Protein AF-A0A956CIM4-F1 (afdb_monomer)

Foldseek 3Di:
DDDPADFQAWKAFPLQAIWTWHDWDDDPNFIWIWTQAPVRDIDTHGRVCPNVRIDHFDALVVLVVLLVLLLDQADDQDPDDPVVLLLLQVLCSHPNDLNSLSNSLSNLLQDLAADDPSSVVSNVSSLRRHLCSSCVNNVHHSVVSVVVSNVSGNNNDPPRHHDPDDDPDDDADPFLDDPQKDWQFKFFAPDQKKKKFQALLDPPVPPDPQDDPPFAGRIDIAGADGGMKTWIFRQDPPRATFKIKIAAPVCSVVVVVCVVVWDFDGKHWYQFQKMKIFHPVSSPVPVQSSSVVRDDDDWHDRVRGITMHRLRVHTDIWTWTFDDDPRHGRMIMIGSNPPDDDPPPPDDDPDDDDDDD

Solvent-accessible surface area (backbone atoms only — not comparable to full-atom values): 19868 Å² total; per-residue (Å²): 135,84,67,95,71,53,73,68,39,66,31,32,33,78,58,74,9,48,28,28,34,40,66,74,49,75,57,98,90,42,52,28,31,33,33,44,30,78,88,80,45,72,46,77,38,49,53,94,45,40,78,80,53,38,41,71,69,71,53,54,72,55,32,52,51,49,49,53,55,56,69,45,79,61,68,82,73,78,83,66,57,68,70,61,52,51,53,53,38,53,46,22,56,69,71,39,52,74,68,48,33,40,52,42,46,35,58,60,43,38,28,77,28,37,64,50,79,66,54,50,51,51,49,52,46,43,38,44,41,46,43,39,51,35,18,60,56,73,70,46,58,40,72,57,52,50,52,55,53,45,73,76,26,55,21,66,40,89,84,27,45,76,64,73,83,72,77,73,75,76,78,70,75,79,68,72,85,47,95,78,44,49,61,42,48,67,19,48,32,84,45,58,32,34,26,37,18,38,55,52,39,61,78,59,91,78,67,81,71,75,54,64,74,97,71,23,16,46,55,49,77,42,48,27,63,62,42,52,29,34,25,32,32,32,70,35,74,95,81,27,41,21,27,45,36,42,34,27,62,91,39,58,94,48,37,80,73,50,59,79,62,44,39,83,75,46,44,30,39,23,86,77,23,34,38,27,46,28,29,41,65,46,42,76,31,64,73,51,36,57,55,58,77,68,63,76,88,72,63,26,57,46,88,46,33,23,28,35,34,53,30,64,72,42,59,47,65,31,47,31,23,35,34,62,60,97,76,28,28,45,33,40,38,36,42,42,73,55,84,81,77,80,82,60,72,82,82,65,78,93,78,86,79,83,83,84,132

Secondary structure (DSSP, 8-state):
---S--TT-EEEETTTEEEEEEEEEEETTEEEEEEEETTS-EEEEEGGGHHHH-BPPPPHHHHHHHHHHHHSPPPSP--S-HHHHHHHHHHHHHH--HHHHHHHHHHHHT-SSPPPHHHHHHHHHHIIIIIHHHHHHHTS-HHHHHHHHHHHSGGGSTTPPPPPPPPPP---S----BTTBEEEEEEEE-SSEEEEESSTT---TT--SS--STT-BSEEEEEB-SEEEEEEEEE-GGG-EEEEEEEEGGGGGGHHHHHTT-EEEEEEEESSSEEEEEEGGGGS-HHHHHHHTT--S--EESTTSEEEEE-SS-SEEEEEEEEEETTEEEEEEEES-------S-SSPPS-------

Radius of gyration: 25.17 Å; Cα contacts (8 Å, |Δi|>4): 673; chains: 1; bounding box: 52×56×66 Å

Mean predicted aligned error: 11.48 Å

Sequence (357 aa):
MKSKFAEGDRVVADPHGLGRIGPTGVDKGETYVAVKLDVGKTLFLPAAKLDESVRALMSKAEAERLLSELRAPPEPLDARRLDERVVDAKRALVKGSAPERARALRALYGSKYRLSRAEQRLVAMFEMALLAEIAEVVGVRAERLGRELHAAYPAFAEAAPSRPEEPPPAAPKPPIVVPGYEYLGAFQLEGERLAIGDPPYTRSRNDPANTTVAGARRNTLVSAKKGRWHGFIHPGAEGRPGALFAVHEERLKTFVRDAAKLRPIAQLRVDGGQMAVVDAAVRDDESYQDAMSFRMSSNGLVRDRGCMSESGFGDGVYVASALTEGGVALIVGVDFAAEGVPPGLKNAPPGTQLGRH

Nearest PDB structures (foldseek):
  2lwj-assembly1_A  TM=6.017E-01  e=2.129E-06  Myxococcus xanthus DK 1622
  9dqs-assembly5_E  TM=6.944E-01  e=1.715E-01  Mycolicibacterium smegmatis MC2 155
  6yi2-assembly1_A  TM=7.066E-01  e=1.812E-01  Escherichia coli
  7egs-assembly1_B  TM=7.391E-01  e=3.333E-01  Escherichia coli K-12
  5dma-assembly1_A  TM=6.076E-01  e=1.715E-01  Geobacillus stearothermophilus

pLDDT: mean 84.79, std 17.1, range [28.12, 98.5]

Structure (mmCIF, N/CA/C/O backbone):
data_AF-A0A956CIM4-F1
#
_entry.id   AF-A0A956CIM4-F1
#
loop_
_atom_site.group_PDB
_atom_site.id
_atom_site.type_symbol
_atom_site.label_atom_id
_atom_site.label_alt_id
_atom_site.label_comp_id
_atom_site.label_asym_id
_atom_site.label_entity_id
_atom_site.label_seq_id
_atom_site.pdbx_PDB_ins_code
_atom_site.Cartn_x
_atom_site.Cartn_y
_atom_site.Cartn_z
_atom_site.occupancy
_atom_site.B_iso_or_equiv
_atom_site.auth_seq_id
_atom_site.auth_comp_id
_atom_site.auth_asym_id
_atom_site.auth_atom_id
_atom_site.pdbx_PDB_model_num
ATOM 1 N N . MET A 1 1 ? -16.462 25.552 7.242 1.00 58.34 1 MET A N 1
ATOM 2 C CA . MET A 1 1 ? -17.357 24.433 7.616 1.00 58.34 1 MET A CA 1
ATOM 3 C C . MET A 1 1 ? -17.114 24.098 9.077 1.00 58.34 1 MET A C 1
ATOM 5 O O . MET A 1 1 ? -15.966 24.167 9.495 1.00 58.34 1 MET A O 1
ATOM 9 N N . LYS A 1 2 ? -18.160 23.807 9.858 1.00 79.81 2 LYS A N 1
ATOM 10 C CA . LYS A 1 2 ? -17.989 23.263 11.213 1.00 79.81 2 LYS A CA 1
ATOM 11 C C . LYS A 1 2 ? -17.768 21.753 11.089 1.00 79.81 2 LYS A C 1
ATOM 13 O O . LYS A 1 2 ? -18.560 21.104 10.416 1.00 79.81 2 LYS A O 1
ATOM 18 N N . SER A 1 3 ? -16.696 21.248 11.697 1.00 87.69 3 SER A N 1
ATOM 19 C CA . SER A 1 3 ? -16.432 19.810 11.856 1.00 87.69 3 SER A CA 1
ATOM 20 C C . SER A 1 3 ? -17.580 19.141 12.618 1.00 87.69 3 SER A C 1
ATOM 22 O O . SER A 1 3 ? -18.187 19.778 13.486 1.00 87.69 3 SER A O 1
ATOM 24 N N . LYS A 1 4 ? -17.862 17.865 12.324 1.00 94.06 4 LYS A N 1
ATOM 25 C CA . LYS A 1 4 ? -18.827 17.066 13.108 1.00 94.06 4 LYS A CA 1
ATOM 26 C C . LYS A 1 4 ? -18.267 16.597 14.456 1.00 94.06 4 LYS A C 1
ATOM 28 O O . LYS A 1 4 ? -19.035 16.132 15.289 1.00 94.06 4 LYS A O 1
ATOM 33 N N . PHE A 1 5 ? -16.954 16.715 14.650 1.00 96.00 5 PHE A N 1
ATOM 34 C CA . PHE A 1 5 ? -16.259 16.397 15.893 1.00 96.00 5 PHE A CA 1
ATOM 35 C C . PHE A 1 5 ? -15.933 17.659 16.696 1.00 96.00 5 PHE A C 1
ATOM 37 O O . PHE A 1 5 ? -15.467 18.655 16.129 1.00 96.00 5 PHE A O 1
ATOM 44 N N . ALA A 1 6 ? -16.142 17.583 18.008 1.00 96.00 6 ALA A N 1
ATOM 45 C CA . ALA A 1 6 ? -15.832 18.601 19.002 1.00 96.00 6 ALA A CA 1
ATOM 46 C C . ALA A 1 6 ? -14.619 18.207 19.862 1.00 96.00 6 ALA A C 1
ATOM 48 O O . ALA A 1 6 ? -14.219 17.045 19.916 1.00 96.00 6 ALA A O 1
ATOM 49 N N . GLU A 1 7 ? -14.026 19.183 20.555 1.00 96.75 7 GLU A N 1
ATOM 50 C CA . GLU A 1 7 ? -12.958 18.918 21.523 1.00 96.75 7 GLU A CA 1
ATOM 51 C C . GLU A 1 7 ? -13.433 17.938 22.610 1.00 96.75 7 GLU A C 1
ATOM 53 O O . GLU A 1 7 ? -14.519 18.079 23.166 1.00 96.75 7 GLU A O 1
ATOM 58 N N . GLY A 1 8 ? -12.607 16.932 22.901 1.00 97.56 8 GLY A N 1
ATOM 59 C CA . GLY A 1 8 ? -12.905 15.848 23.836 1.00 97.56 8 GLY A CA 1
ATOM 60 C C . GLY A 1 8 ? -13.497 14.591 23.192 1.00 97.56 8 GLY A C 1
ATOM 61 O O . GLY A 1 8 ? -13.390 13.514 23.797 1.00 97.56 8 GLY A O 1
ATOM 62 N N . ASP A 1 9 ? -14.039 14.693 21.971 1.00 98.12 9 ASP A N 1
ATOM 63 C CA . ASP A 1 9 ? -14.634 13.558 21.265 1.00 98.12 9 ASP A CA 1
ATOM 64 C C . ASP A 1 9 ? -13.624 12.431 21.070 1.00 98.12 9 ASP A C 1
ATOM 66 O O . ASP A 1 9 ? -12.449 12.641 20.745 1.00 98.12 9 ASP A O 1
ATOM 70 N N . ARG A 1 10 ? -14.111 11.206 21.263 1.00 97.94 10 ARG A N 1
ATOM 71 C CA . ARG A 1 10 ? -13.348 9.986 21.036 1.00 97.94 10 ARG A CA 1
ATOM 72 C C . ARG A 1 10 ? -13.425 9.624 19.557 1.00 97.94 10 ARG A C 1
ATOM 74 O O . ARG A 1 10 ? -14.515 9.531 18.998 1.00 97.94 10 ARG A O 1
ATOM 81 N N . VAL A 1 11 ? -12.272 9.419 18.933 1.00 97.81 11 VAL A N 1
ATOM 82 C CA . VAL A 1 11 ? -12.172 9.190 17.487 1.00 97.81 11 VAL A CA 1
ATOM 83 C C . VAL A 1 11 ? -11.131 8.126 17.164 1.00 97.81 11 VAL A C 1
ATOM 85 O O . VAL A 1 11 ? -10.263 7.815 17.982 1.00 97.81 11 VAL A O 1
ATOM 88 N N . VAL A 1 12 ? -11.201 7.607 15.942 1.00 96.50 12 VAL A N 1
ATOM 89 C CA . VAL A 1 12 ? -10.162 6.771 15.339 1.00 96.50 12 VAL A CA 1
ATOM 90 C C . VAL A 1 12 ? -9.471 7.567 14.242 1.00 96.50 12 VAL A C 1
ATOM 92 O O . VAL A 1 12 ? -10.133 8.063 13.330 1.00 96.50 12 VAL A O 1
ATOM 95 N N . ALA A 1 13 ? -8.148 7.675 14.328 1.00 93.81 13 ALA A N 1
ATOM 96 C CA . ALA A 1 13 ? -7.299 8.242 13.288 1.00 93.81 13 ALA A CA 1
ATOM 97 C C . ALA A 1 13 ? -6.564 7.095 12.591 1.00 93.81 13 ALA A C 1
ATOM 99 O O . ALA A 1 13 ? -5.590 6.568 13.123 1.00 93.81 13 ALA A O 1
ATOM 100 N N . ASP A 1 14 ? -7.028 6.664 11.423 1.00 85.69 14 ASP A N 1
ATOM 101 C CA . ASP A 1 14 ? -6.416 5.540 10.710 1.00 85.69 14 ASP A CA 1
ATOM 102 C C . ASP A 1 14 ? -5.074 5.940 10.061 1.00 85.69 14 ASP A C 1
ATOM 104 O O . ASP A 1 14 ? -4.960 7.053 9.546 1.00 85.69 14 ASP A O 1
ATOM 108 N N . PRO A 1 15 ? -4.043 5.068 10.047 1.00 84.75 15 PRO A N 1
ATOM 109 C CA . PRO A 1 15 ? -3.923 3.757 10.702 1.00 84.75 15 PRO A CA 1
ATOM 110 C C . PRO A 1 15 ? -3.333 3.846 12.131 1.00 84.75 15 PRO A C 1
ATOM 112 O O . PRO A 1 15 ? -2.773 2.878 12.644 1.00 84.75 15 PRO A O 1
ATOM 115 N N . HIS A 1 16 ? -3.371 5.021 12.761 1.00 88.00 16 HIS A N 1
ATOM 116 C CA . HIS A 1 16 ? -2.735 5.311 14.049 1.00 88.00 16 HIS A CA 1
ATOM 117 C C . HIS A 1 16 ? -3.529 4.837 15.280 1.00 88.00 16 HIS A C 1
ATOM 119 O O . HIS A 1 16 ? -2.940 4.714 16.353 1.00 88.00 16 HIS A O 1
ATOM 125 N N . GLY A 1 17 ? -4.824 4.548 15.129 1.00 92.25 17 GLY A N 1
ATOM 126 C CA . GLY A 1 17 ? -5.681 3.988 16.176 1.00 92.25 17 GLY A CA 1
ATOM 127 C C . GLY A 1 17 ? -6.500 5.036 16.932 1.00 92.25 17 GLY A C 1
ATOM 128 O O . GLY A 1 17 ? -6.881 6.071 16.381 1.00 92.25 17 GLY A O 1
ATOM 129 N N . LEU A 1 18 ? -6.820 4.735 18.192 1.00 96.38 18 LEU A N 1
ATOM 130 C CA . LEU A 1 18 ? -7.675 5.574 19.034 1.00 96.38 18 LEU A CA 1
ATOM 131 C C . LEU A 1 18 ? -6.992 6.874 19.467 1.00 96.38 18 LEU A C 1
ATOM 133 O O . LEU A 1 18 ? -5.804 6.916 19.802 1.00 96.38 18 LEU A O 1
ATOM 137 N N . GLY A 1 19 ? -7.793 7.933 19.534 1.00 97.25 19 GLY A N 1
ATOM 138 C CA . GLY A 1 19 ? -7.383 9.213 20.084 1.00 97.25 19 GLY A CA 1
ATOM 139 C C . GLY A 1 19 ? -8.553 10.050 20.578 1.00 97.25 19 GLY A C 1
ATOM 140 O O . GLY A 1 19 ? -9.697 9.592 20.648 1.00 97.25 19 GLY A O 1
ATOM 141 N N . ARG A 1 20 ? -8.252 11.285 20.968 1.00 98.31 20 ARG A N 1
ATOM 142 C CA . ARG A 1 20 ? -9.238 12.308 21.319 1.00 98.31 20 ARG A CA 1
ATOM 143 C C . ARG A 1 20 ? -8.955 13.593 20.570 1.00 98.31 20 ARG A C 1
ATOM 145 O O . ARG A 1 20 ? -7.792 13.985 20.437 1.00 98.31 20 ARG A O 1
ATOM 152 N N . ILE A 1 21 ? -10.018 14.255 20.132 1.00 98.25 21 ILE A N 1
ATOM 153 C CA . ILE A 1 21 ? -9.919 15.612 19.609 1.00 98.25 21 ILE A CA 1
ATOM 154 C C . ILE A 1 21 ? -9.445 16.522 20.740 1.00 98.25 21 ILE A C 1
ATOM 156 O O . ILE A 1 21 ? -10.026 16.563 21.821 1.00 98.25 21 ILE A O 1
ATOM 160 N N . GLY A 1 22 ? -8.332 17.193 20.502 1.00 96.75 22 GLY A N 1
ATOM 161 C CA . GLY A 1 22 ? -7.727 18.173 21.383 1.00 96.75 22 GLY A CA 1
ATOM 162 C C . GLY A 1 22 ? -7.986 19.600 20.900 1.00 96.75 22 GLY A C 1
ATOM 163 O O . GLY A 1 22 ? -8.848 19.824 20.047 1.00 96.75 22 GLY A O 1
ATOM 164 N N . PRO A 1 23 ? -7.226 20.569 21.433 1.00 96.38 23 PRO A N 1
ATOM 165 C CA . PRO A 1 23 ? -7.438 21.973 21.126 1.00 96.38 23 PRO A CA 1
ATOM 166 C C . PRO A 1 23 ? -7.101 22.292 19.668 1.00 96.38 23 PRO A C 1
ATOM 168 O O . PRO A 1 23 ? -6.265 21.639 19.028 1.00 96.38 23 PRO A O 1
ATOM 171 N N . THR A 1 24 ? -7.728 23.350 19.162 1.00 95.56 24 THR A N 1
ATOM 172 C CA . THR A 1 24 ? -7.413 23.932 17.857 1.00 95.56 24 THR A CA 1
ATOM 173 C C . THR A 1 24 ? -6.339 25.008 17.981 1.00 95.56 24 THR A C 1
ATOM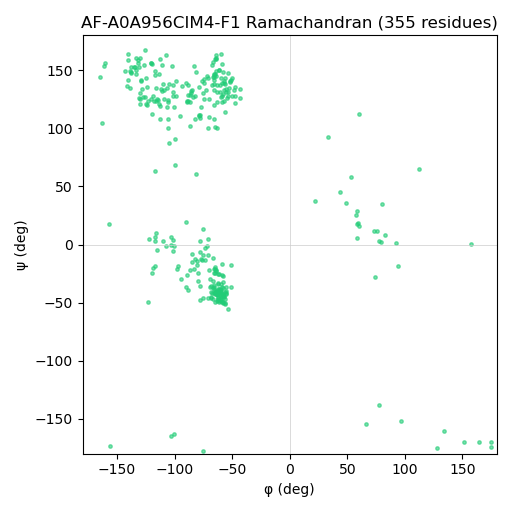 175 O O . THR A 1 24 ? -6.396 25.832 18.893 1.00 95.56 24 THR A O 1
ATOM 178 N N . GLY A 1 25 ? -5.390 25.039 17.049 1.00 93.38 25 GLY A N 1
ATOM 179 C CA . GLY A 1 25 ? -4.352 26.067 16.946 1.00 93.38 25 GLY A CA 1
ATOM 180 C C . GLY A 1 25 ? -4.321 26.705 15.560 1.00 93.38 25 GLY A C 1
ATOM 181 O O . GLY A 1 25 ? -4.935 26.198 14.622 1.00 93.38 25 GLY A O 1
ATOM 182 N N . VAL A 1 26 ? -3.597 27.814 15.421 1.00 94.19 26 VAL A N 1
ATOM 183 C CA . VAL A 1 26 ? -3.332 28.455 14.126 1.00 94.19 26 VAL A CA 1
ATOM 184 C C . VAL A 1 26 ? -1.826 28.494 13.908 1.00 94.19 26 VAL A C 1
ATOM 186 O O . VAL A 1 26 ? -1.107 29.022 14.752 1.00 94.19 26 VAL A O 1
ATOM 189 N N . ASP A 1 27 ? -1.361 27.958 12.782 1.00 92.31 27 ASP A N 1
ATOM 190 C CA . ASP A 1 27 ? 0.028 28.069 12.331 1.00 92.31 27 ASP A CA 1
ATOM 191 C C . ASP A 1 27 ? 0.052 28.537 10.874 1.00 92.31 27 ASP A C 1
ATOM 193 O O . ASP A 1 27 ? -0.680 28.021 10.032 1.00 92.31 27 ASP A O 1
ATOM 197 N N . LYS A 1 28 ? 0.856 29.566 10.581 1.00 92.19 28 LYS A N 1
ATOM 198 C CA . LYS A 1 28 ? 0.994 30.172 9.239 1.00 92.19 28 LYS A CA 1
ATOM 199 C C . LYS A 1 28 ? -0.338 30.510 8.542 1.00 92.19 28 LYS A C 1
ATOM 201 O O . LYS A 1 28 ? -0.456 30.407 7.325 1.00 92.19 28 LYS A O 1
ATOM 206 N N . GLY A 1 29 ? -1.336 30.941 9.314 1.00 92.88 29 GLY A N 1
ATOM 207 C CA . GLY A 1 29 ? -2.664 31.297 8.802 1.00 92.88 29 GLY A CA 1
ATOM 208 C C . GLY A 1 29 ? -3.583 30.105 8.518 1.00 92.88 29 GLY A C 1
ATOM 209 O O . GLY A 1 29 ? -4.718 30.311 8.097 1.00 92.88 29 GLY A O 1
ATOM 210 N N . GLU A 1 30 ? -3.140 28.877 8.785 1.00 94.38 30 GLU A N 1
ATOM 211 C CA . GLU A 1 30 ? -3.949 27.667 8.682 1.00 94.38 30 GLU A CA 1
ATOM 212 C C . GLU A 1 30 ? -4.350 27.167 10.077 1.00 94.38 30 GLU A C 1
ATOM 214 O O . GLU A 1 30 ? -3.568 27.195 11.029 1.00 94.38 30 GLU A O 1
ATOM 219 N N . THR A 1 31 ? -5.606 26.739 10.219 1.00 95.62 31 THR A N 1
ATOM 220 C CA . THR A 1 31 ? -6.127 26.185 11.474 1.00 95.62 31 THR A CA 1
ATOM 221 C C . THR A 1 31 ? -5.875 24.685 11.532 1.00 95.62 31 THR A C 1
ATOM 223 O O . THR A 1 31 ? -6.276 23.949 10.630 1.00 95.62 31 THR A O 1
ATOM 226 N N . TYR A 1 32 ? -5.290 24.227 12.633 1.00 95.88 32 TYR A N 1
ATOM 227 C CA . TYR A 1 32 ? -5.001 22.826 12.909 1.00 95.88 32 TYR A CA 1
ATOM 228 C C . TYR A 1 32 ? -5.774 22.339 14.130 1.00 95.88 32 TYR A C 1
ATOM 230 O O . TYR A 1 32 ? -6.025 23.093 15.067 1.00 95.88 32 TYR A O 1
ATOM 238 N N . VAL A 1 33 ? -6.113 21.056 14.133 1.00 96.81 33 VAL A N 1
ATOM 239 C CA . VAL A 1 33 ? -6.731 20.349 15.252 1.00 96.81 33 VAL A CA 1
ATOM 240 C C . VAL A 1 33 ? -5.746 19.304 15.749 1.00 96.81 33 VAL A C 1
ATOM 242 O O . VAL A 1 33 ? -5.268 18.472 14.972 1.00 96.81 33 VAL A O 1
ATOM 245 N N . ALA A 1 34 ? -5.423 19.354 17.039 1.00 97.50 34 ALA A N 1
ATOM 246 C CA . ALA A 1 34 ? -4.614 18.323 17.668 1.00 97.50 34 ALA A CA 1
ATOM 247 C C . ALA A 1 34 ? -5.468 17.067 17.894 1.00 97.50 34 ALA A C 1
ATOM 249 O O . ALA A 1 34 ? -6.537 17.153 18.484 1.00 97.50 34 ALA A O 1
ATOM 250 N N . VAL A 1 35 ? -4.994 15.892 17.494 1.00 97.88 35 VAL A N 1
ATOM 251 C CA . VAL A 1 35 ? -5.586 14.599 17.860 1.00 97.88 35 VAL A CA 1
ATOM 252 C C . VAL A 1 35 ? -4.594 13.874 18.752 1.00 97.88 35 VAL A C 1
ATOM 254 O O . VAL A 1 35 ? -3.534 13.442 18.297 1.00 97.88 35 VAL A O 1
ATOM 257 N N . LYS A 1 36 ? -4.919 13.775 20.042 1.00 97.62 36 LYS A N 1
ATOM 258 C CA . LYS A 1 36 ? -4.083 13.103 21.044 1.00 97.62 36 LYS A CA 1
ATOM 259 C C . LYS A 1 36 ? -4.354 11.606 20.974 1.00 97.62 36 LYS A C 1
ATOM 261 O O . LYS A 1 36 ? -5.434 11.168 21.359 1.00 97.62 36 LYS A O 1
ATOM 266 N N . LEU A 1 37 ? -3.401 10.846 20.453 1.00 96.56 37 LEU A N 1
ATOM 267 C CA . LEU A 1 37 ? -3.483 9.396 20.328 1.00 96.56 37 LEU A CA 1
ATOM 268 C C . LEU A 1 37 ? -3.130 8.721 21.655 1.00 96.56 37 LEU A C 1
ATOM 270 O O . LEU A 1 37 ? -2.248 9.187 22.380 1.00 96.56 37 LEU A O 1
ATOM 274 N N . ASP A 1 38 ? -3.741 7.570 21.922 1.00 94.06 38 ASP A N 1
ATOM 275 C CA . ASP A 1 38 ? -3.499 6.809 23.158 1.00 94.06 38 ASP A CA 1
ATOM 276 C C . ASP A 1 38 ? -2.059 6.292 23.268 1.00 94.06 38 ASP A C 1
ATOM 278 O O . ASP A 1 38 ? -1.539 6.087 24.361 1.00 94.06 38 ASP A O 1
ATOM 282 N N . VAL A 1 39 ? -1.370 6.163 22.133 1.00 89.00 39 VAL A N 1
ATOM 283 C CA . VAL A 1 39 ? 0.053 5.792 22.055 1.00 89.00 39 VAL A CA 1
ATOM 284 C C . VAL A 1 39 ? 1.013 6.929 22.438 1.00 89.00 39 VAL A C 1
ATOM 286 O O . VAL A 1 39 ? 2.205 6.864 22.138 1.00 89.00 39 VAL A O 1
ATOM 289 N N . GLY A 1 40 ? 0.507 8.005 23.046 1.00 92.25 40 GLY A N 1
ATOM 290 C CA . GLY A 1 40 ? 1.301 9.142 23.520 1.00 92.25 40 GLY A CA 1
ATOM 291 C C . GLY A 1 40 ? 1.784 10.087 22.416 1.00 92.25 40 GLY A C 1
ATOM 292 O O . GLY A 1 40 ? 2.628 10.946 22.665 1.00 92.25 40 GLY A O 1
ATOM 293 N N . LYS A 1 41 ? 1.266 9.949 21.191 1.00 93.94 41 LYS A N 1
ATOM 294 C CA . LYS A 1 41 ? 1.574 10.833 20.055 1.00 93.94 41 LYS A CA 1
ATOM 295 C C . LYS A 1 41 ? 0.441 11.828 19.827 1.00 93.94 41 LYS A C 1
ATOM 297 O O . LYS A 1 41 ? -0.708 11.546 20.138 1.00 93.94 41 LYS A O 1
ATOM 302 N N . THR A 1 42 ? 0.757 12.981 19.246 1.00 95.94 42 THR A N 1
ATOM 303 C CA . THR A 1 42 ? -0.251 13.960 18.812 1.00 95.94 42 THR A CA 1
ATOM 304 C C . THR A 1 42 ? -0.138 14.162 17.309 1.00 95.94 42 THR A C 1
ATOM 306 O O . THR A 1 42 ? 0.953 14.429 16.810 1.00 95.94 42 THR A O 1
ATOM 309 N N . LEU A 1 43 ? -1.252 14.022 16.593 1.00 95.06 43 LEU A N 1
ATOM 310 C CA . LEU A 1 43 ? -1.353 14.395 15.184 1.00 95.06 43 LEU A CA 1
ATOM 311 C C . LEU A 1 43 ? -1.877 15.825 15.090 1.00 95.06 43 LEU A C 1
ATOM 313 O O . LEU A 1 43 ? -2.824 16.172 15.788 1.00 95.06 43 LEU A O 1
ATOM 317 N N . PHE A 1 44 ? -1.294 16.637 14.216 1.00 95.81 44 PHE A N 1
ATOM 318 C CA . PHE A 1 44 ? -1.820 17.960 13.890 1.00 95.81 44 PHE A CA 1
ATOM 319 C C . PHE A 1 44 ? -2.445 17.887 12.506 1.00 95.81 44 PHE A C 1
ATOM 321 O O . PHE A 1 44 ? -1.745 17.735 11.507 1.00 95.81 44 PHE A O 1
ATOM 328 N N . LEU A 1 45 ? -3.773 17.935 12.460 1.00 95.00 45 LEU A N 1
ATOM 329 C CA . LEU A 1 45 ? -4.535 17.792 11.226 1.00 95.00 45 LEU A CA 1
ATOM 330 C C . LEU A 1 45 ? -5.102 19.151 10.822 1.00 95.00 45 LEU A C 1
ATOM 332 O O . LEU A 1 45 ? -5.669 19.827 11.682 1.00 95.00 45 LEU A O 1
ATOM 336 N N . PRO A 1 46 ? -5.007 19.564 9.547 1.00 95.31 46 PRO A N 1
ATOM 337 C CA . PRO A 1 46 ? -5.725 20.739 9.075 1.00 95.31 46 PRO A CA 1
ATOM 338 C C . PRO A 1 46 ? -7.213 20.617 9.404 1.00 95.31 46 PRO A C 1
ATOM 340 O O . PRO A 1 46 ? -7.834 19.598 9.095 1.00 95.31 46 PRO A O 1
ATOM 343 N N . ALA A 1 47 ? -7.808 21.654 9.993 1.00 95.06 47 ALA A N 1
ATOM 344 C CA . ALA A 1 47 ? -9.213 21.633 10.402 1.00 95.06 47 ALA A CA 1
ATOM 345 C C . ALA A 1 47 ? -10.155 21.339 9.224 1.00 95.06 47 ALA A C 1
ATOM 347 O O . ALA A 1 47 ? -11.167 20.663 9.389 1.00 95.06 47 ALA A O 1
ATOM 348 N N . ALA A 1 48 ? -9.781 21.776 8.017 1.00 93.88 48 ALA A N 1
ATOM 349 C CA . ALA A 1 48 ? -10.511 21.495 6.783 1.00 93.88 48 ALA A CA 1
ATOM 350 C C . ALA A 1 48 ? -10.518 20.007 6.378 1.00 93.88 48 ALA A C 1
ATOM 352 O O . ALA A 1 48 ? -11.386 19.604 5.614 1.00 93.88 48 ALA A O 1
ATOM 353 N N . LYS A 1 49 ? -9.571 19.199 6.874 1.00 93.75 49 LYS A N 1
ATOM 354 C CA . LYS A 1 49 ? -9.416 17.770 6.550 1.00 93.75 49 LYS A CA 1
ATOM 355 C C . LYS A 1 49 ? -9.768 16.840 7.708 1.00 93.75 49 LYS A C 1
ATOM 357 O O . LYS A 1 49 ? -9.592 15.628 7.584 1.00 93.75 49 LYS A O 1
ATOM 362 N N . LEU A 1 50 ? -10.231 17.377 8.838 1.00 94.88 50 LEU A N 1
ATOM 363 C CA . LEU A 1 50 ? -10.470 16.579 10.039 1.00 94.88 50 LEU A CA 1
ATOM 364 C C . LEU A 1 50 ? -11.468 15.446 9.770 1.00 94.88 50 LEU A C 1
ATOM 366 O O . LEU A 1 50 ? -11.149 14.291 10.028 1.00 94.88 50 LEU A O 1
ATOM 370 N N . ASP A 1 51 ? -12.616 15.759 9.165 1.00 94.00 51 ASP A N 1
ATOM 371 C CA . ASP A 1 51 ? -13.686 14.786 8.898 1.00 94.00 51 ASP A CA 1
ATOM 372 C C . ASP A 1 51 ? -13.291 13.675 7.906 1.00 94.00 51 ASP A C 1
ATOM 374 O O . ASP A 1 51 ? -13.943 12.630 7.876 1.00 94.00 51 ASP A O 1
ATOM 378 N N . GLU A 1 52 ? -12.240 13.897 7.108 1.00 91.56 52 GLU A N 1
ATOM 379 C CA . GLU A 1 52 ? -11.653 12.911 6.188 1.00 91.56 52 GLU A CA 1
ATOM 380 C C . GLU A 1 52 ? -10.560 12.066 6.857 1.00 91.56 52 GLU A C 1
ATOM 382 O O . GLU A 1 52 ? -10.281 10.951 6.424 1.00 91.56 52 GLU A O 1
ATOM 387 N N . SER A 1 53 ? -9.920 12.611 7.893 1.00 91.81 53 SER A N 1
ATOM 388 C CA . SER A 1 53 ? -8.731 12.031 8.528 1.00 91.81 53 SER A CA 1
ATOM 389 C C . SER A 1 53 ? -9.057 11.231 9.788 1.00 91.81 53 SER A C 1
ATOM 391 O O . SER A 1 53 ? -8.252 10.405 10.219 1.00 91.81 53 SER A O 1
ATOM 393 N N . VAL A 1 54 ? -10.217 11.481 10.400 1.00 95.81 54 VAL A N 1
ATOM 394 C CA . VAL A 1 54 ? -10.693 10.741 11.570 1.00 95.81 54 VAL A CA 1
ATOM 395 C C . VAL A 1 54 ? -12.141 10.306 11.397 1.00 95.81 54 VAL A C 1
ATOM 397 O O . VAL A 1 54 ? -12.928 10.916 10.671 1.00 95.81 54 VAL A O 1
ATOM 400 N N . ARG A 1 55 ? -12.517 9.252 12.115 1.00 95.94 55 ARG A N 1
ATOM 401 C CA . ARG A 1 55 ? -13.890 8.747 12.163 1.00 95.94 55 ARG A CA 1
ATOM 402 C C . ARG A 1 55 ? -14.361 8.546 13.598 1.00 95.94 55 ARG A C 1
ATOM 404 O O . ARG A 1 55 ? -13.555 8.426 14.520 1.00 95.94 55 ARG A O 1
ATOM 411 N N . ALA A 1 56 ? -15.678 8.480 13.768 1.00 97.06 56 ALA A N 1
ATOM 412 C CA . ALA A 1 56 ? -16.271 8.012 15.013 1.00 97.06 56 ALA A CA 1
ATOM 413 C C . ALA A 1 56 ? -15.912 6.535 15.251 1.00 97.06 56 ALA A C 1
ATOM 415 O O . ALA A 1 56 ? -15.554 5.809 14.313 1.00 97.06 56 ALA A O 1
ATOM 416 N N . LEU A 1 57 ? -16.028 6.102 16.506 1.00 97.69 57 LEU A N 1
ATOM 417 C CA . LEU A 1 57 ? -15.897 4.690 16.845 1.00 97.69 57 LEU A CA 1
ATOM 418 C C . LEU A 1 57 ? -16.984 3.874 16.149 1.00 97.69 57 LEU A C 1
ATOM 420 O O . LEU A 1 57 ? -18.098 4.354 15.917 1.00 97.69 57 LEU A O 1
ATOM 424 N N . MET A 1 58 ? -16.655 2.625 15.854 1.00 97.75 58 MET A N 1
ATOM 425 C CA . MET A 1 58 ? -17.609 1.636 15.387 1.00 97.75 58 MET A CA 1
ATOM 426 C C . MET A 1 58 ? -18.729 1.422 16.409 1.00 97.75 58 MET A C 1
ATOM 428 O O . MET A 1 58 ? -18.576 1.639 17.614 1.00 97.75 58 MET A O 1
ATOM 432 N N . SER A 1 59 ? -19.879 0.966 15.919 1.00 97.94 59 SER A N 1
ATOM 433 C CA . SER A 1 59 ? -20.992 0.614 16.799 1.00 97.94 59 SER A CA 1
ATOM 434 C C . SER A 1 59 ? -20.655 -0.609 17.658 1.00 97.94 59 SER A C 1
ATOM 436 O O . SER A 1 59 ? -19.850 -1.457 17.269 1.00 97.94 59 SER A O 1
ATOM 438 N N . LYS A 1 60 ? -21.337 -0.759 18.799 1.00 98.06 60 LYS A N 1
ATOM 439 C CA . LYS A 1 60 ? -21.171 -1.936 19.663 1.00 98.06 60 LYS A CA 1
ATOM 440 C C . LYS A 1 60 ? -21.449 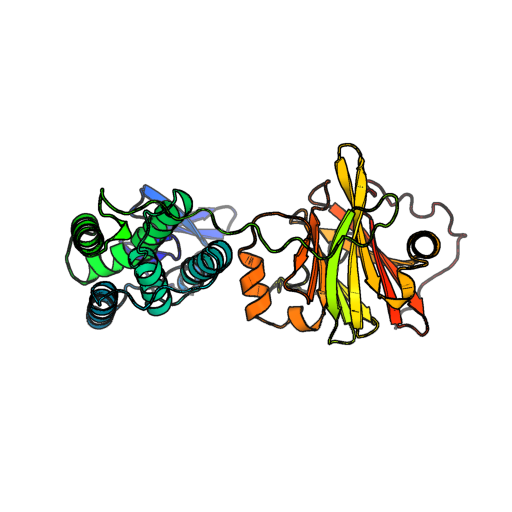-3.255 18.940 1.00 98.06 60 LYS A C 1
ATOM 442 O O . LYS A 1 60 ? -20.647 -4.175 19.039 1.00 98.06 60 LYS A O 1
ATOM 447 N N . ALA A 1 61 ? -22.525 -3.311 18.156 1.00 98.19 61 ALA A N 1
ATOM 448 C CA . ALA A 1 61 ? -22.870 -4.494 17.371 1.00 98.19 61 ALA A CA 1
ATOM 449 C C . ALA A 1 61 ? -21.786 -4.845 16.336 1.00 98.19 61 ALA A C 1
ATOM 451 O O . ALA A 1 61 ? -21.481 -6.016 16.117 1.00 98.19 61 ALA A O 1
ATOM 452 N N . GLU A 1 62 ? -21.174 -3.835 15.711 1.00 98.12 62 GLU A N 1
ATOM 453 C CA . GLU A 1 62 ? -20.061 -4.047 14.786 1.00 98.12 62 GLU A CA 1
ATOM 454 C C . GLU A 1 62 ? -18.805 -4.549 15.505 1.00 98.12 62 GLU A C 1
ATOM 456 O O . GLU A 1 62 ? -18.208 -5.525 15.049 1.00 98.12 62 GLU A O 1
ATOM 461 N N . ALA A 1 63 ? -18.443 -3.949 16.642 1.00 98.50 63 ALA A N 1
ATOM 462 C CA . ALA A 1 63 ? -17.304 -4.385 17.448 1.00 98.50 63 ALA A CA 1
ATOM 463 C C . ALA A 1 63 ? -17.461 -5.831 17.932 1.00 98.50 63 ALA A C 1
ATOM 465 O O . ALA A 1 63 ? -16.530 -6.625 17.821 1.00 98.50 63 ALA A O 1
ATOM 466 N N . GLU A 1 64 ? -18.649 -6.202 18.415 1.00 98.38 64 GLU A N 1
ATOM 467 C CA . GLU A 1 64 ? -18.958 -7.569 18.845 1.00 98.38 64 GLU A CA 1
ATOM 468 C C . GLU A 1 64 ? -18.899 -8.562 17.678 1.00 98.38 64 GLU A C 1
ATOM 470 O O . GLU A 1 64 ? -18.350 -9.655 17.832 1.00 98.38 64 GLU A O 1
ATOM 475 N N . ARG A 1 65 ? -19.385 -8.174 16.490 1.00 98.38 65 ARG A N 1
ATOM 476 C CA . ARG A 1 65 ? -19.269 -8.988 15.271 1.00 98.38 65 ARG A CA 1
ATOM 477 C C . ARG A 1 65 ? -17.807 -9.224 14.890 1.00 98.38 65 ARG A C 1
ATOM 479 O O . ARG A 1 65 ? -17.424 -10.370 14.669 1.00 98.38 65 ARG A O 1
ATOM 486 N N . LEU A 1 66 ? -16.990 -8.170 14.835 1.00 98.19 66 LEU A N 1
ATOM 487 C CA . LEU A 1 66 ? -15.565 -8.280 14.495 1.00 98.19 66 LEU A CA 1
ATOM 488 C C . LEU A 1 66 ? -14.786 -9.064 15.555 1.00 98.19 66 LEU A C 1
ATOM 490 O O . LEU A 1 66 ? -13.909 -9.855 15.221 1.00 98.19 66 LEU A O 1
ATOM 494 N N . LEU A 1 67 ? -15.132 -8.903 16.832 1.00 98.38 67 LEU A N 1
ATOM 495 C CA . LEU A 1 67 ? -14.565 -9.705 17.910 1.00 98.38 67 LEU A CA 1
ATOM 496 C C . LEU A 1 67 ? -14.925 -11.187 17.760 1.00 98.38 67 LEU A C 1
ATOM 498 O O . LEU A 1 67 ? -14.070 -12.051 17.943 1.00 98.38 67 LEU A O 1
ATOM 502 N N . SER A 1 68 ? -16.176 -11.493 17.410 1.00 97.81 68 SER A N 1
ATOM 503 C CA . SER A 1 68 ? -16.591 -12.867 17.133 1.00 97.81 68 SER A CA 1
ATOM 504 C C . SER A 1 68 ? -15.830 -13.457 15.945 1.00 97.81 68 SER A C 1
ATOM 506 O O . SER A 1 68 ? -15.462 -14.628 15.995 1.00 97.81 68 SER A O 1
ATOM 508 N N . GLU A 1 69 ? -15.566 -12.661 14.908 1.00 96.56 69 GLU A N 1
ATOM 509 C CA . GLU A 1 69 ? -14.734 -13.060 13.773 1.00 96.56 69 GLU A CA 1
ATOM 510 C C . GLU A 1 69 ? -13.292 -13.346 14.213 1.00 96.56 69 GLU A C 1
ATOM 512 O O . GLU A 1 69 ? -12.780 -14.420 13.921 1.00 96.56 69 GLU A O 1
ATOM 517 N N . LEU A 1 70 ? -12.664 -12.460 14.995 1.00 96.88 70 LEU A N 1
ATOM 518 C CA . LEU A 1 70 ? -11.306 -12.653 15.530 1.00 96.88 70 LEU A CA 1
ATOM 519 C C . LEU A 1 70 ? -11.176 -13.862 16.470 1.00 96.88 70 LEU A C 1
ATOM 521 O O . LEU A 1 70 ? -10.081 -14.404 16.608 1.00 96.88 70 LEU A O 1
ATOM 525 N N . ARG A 1 71 ? -12.261 -14.287 17.120 1.00 97.25 71 ARG A N 1
ATOM 526 C CA . ARG A 1 71 ? -12.305 -15.498 17.958 1.00 97.25 71 ARG A CA 1
ATOM 527 C C . ARG A 1 71 ? -12.582 -16.776 17.166 1.00 97.25 71 ARG A C 1
ATOM 529 O O . ARG A 1 71 ? -12.410 -17.865 17.709 1.00 97.25 71 ARG A O 1
ATOM 536 N N . ALA A 1 72 ? -13.041 -16.670 15.920 1.00 94.94 72 ALA A N 1
ATOM 537 C CA . ALA A 1 72 ? -13.362 -17.839 15.118 1.00 94.94 72 ALA A CA 1
ATOM 538 C C . ALA A 1 72 ? -12.087 -18.645 14.798 1.00 94.94 72 ALA A C 1
ATOM 540 O O . ALA A 1 72 ? -11.044 -18.038 14.536 1.00 94.94 72 ALA A O 1
ATOM 541 N N . PRO A 1 73 ? -12.159 -19.992 14.751 1.00 89.00 73 PRO A N 1
ATOM 542 C CA . PRO A 1 73 ? -11.006 -20.848 14.468 1.00 89.00 73 PRO A CA 1
ATOM 543 C C . PRO A 1 73 ? -10.254 -20.402 13.210 1.00 89.00 73 PRO A C 1
ATOM 545 O O . PRO A 1 73 ? -10.912 -19.976 12.263 1.00 89.00 73 PRO A O 1
ATOM 548 N N . PRO A 1 74 ? -8.917 -20.486 13.153 1.00 82.69 74 PRO A N 1
ATOM 549 C CA . PRO A 1 74 ? -8.159 -20.003 12.004 1.00 82.69 74 PRO A CA 1
ATOM 550 C C . PRO A 1 74 ? -8.611 -20.665 10.697 1.00 82.69 74 PRO A C 1
ATOM 552 O O . PRO A 1 74 ? -8.880 -21.865 10.649 1.00 82.69 74 PRO A O 1
ATOM 555 N N . GLU A 1 75 ? -8.694 -19.866 9.634 1.00 83.19 75 GLU A N 1
ATOM 556 C CA . GLU A 1 75 ? -8.957 -20.370 8.285 1.00 83.19 75 GLU A CA 1
ATOM 557 C C . GLU A 1 75 ? -7.797 -21.251 7.793 1.00 83.19 75 GLU A C 1
ATOM 559 O O . GLU A 1 75 ? -6.681 -21.152 8.321 1.00 83.19 75 GLU A O 1
ATOM 564 N N . PRO A 1 76 ? -8.030 -22.121 6.789 1.00 80.62 76 PRO A N 1
ATOM 565 C CA . PRO A 1 76 ? -6.958 -22.868 6.148 1.00 80.62 76 PRO A CA 1
ATOM 566 C C . PRO A 1 76 ? -5.793 -21.947 5.783 1.00 80.62 76 PRO A C 1
ATOM 568 O O . PRO A 1 76 ? -5.989 -20.845 5.272 1.00 80.62 76 PRO A O 1
ATOM 571 N N . LEU A 1 77 ? -4.573 -22.402 6.076 1.00 76.50 77 LEU A N 1
ATOM 572 C CA . LEU A 1 77 ? -3.381 -21.585 5.904 1.00 76.50 77 LEU A CA 1
ATOM 573 C C . LEU A 1 77 ? -3.248 -21.155 4.438 1.00 76.50 77 LEU A C 1
ATOM 575 O O . LEU A 1 77 ? -3.146 -22.005 3.555 1.00 76.50 77 LEU A O 1
ATOM 579 N N . ASP A 1 78 ? -3.198 -19.843 4.205 1.00 80.31 78 ASP A N 1
ATOM 580 C CA . ASP A 1 78 ? -2.893 -19.277 2.894 1.00 80.31 78 ASP A CA 1
ATOM 581 C C . ASP A 1 78 ? -1.540 -19.822 2.405 1.00 80.31 78 ASP A C 1
ATOM 583 O O . ASP A 1 78 ? -0.498 -19.581 3.033 1.00 80.31 78 ASP A O 1
ATOM 587 N N . ALA A 1 79 ? -1.600 -20.601 1.320 1.00 82.00 79 ALA A N 1
ATOM 588 C CA . ALA A 1 79 ? -0.474 -21.315 0.725 1.00 82.00 79 ALA A CA 1
ATOM 589 C C . ALA A 1 79 ? 0.446 -20.408 -0.107 1.00 82.00 79 ALA A C 1
ATOM 591 O O . ALA A 1 79 ? 1.495 -20.864 -0.562 1.00 82.00 79 ALA A O 1
ATOM 592 N N . ARG A 1 80 ? 0.065 -19.141 -0.315 1.00 83.88 80 ARG A N 1
ATOM 593 C CA . ARG A 1 80 ? 0.911 -18.143 -0.973 1.00 83.88 80 ARG A CA 1
ATOM 594 C C . ARG A 1 80 ? 2.173 -17.856 -0.161 1.00 83.88 80 ARG A C 1
ATOM 596 O O . ARG A 1 80 ? 2.230 -18.100 1.050 1.00 83.88 80 ARG A O 1
ATOM 603 N N . ARG A 1 81 ? 3.182 -17.307 -0.841 1.00 80.31 81 ARG A N 1
ATOM 604 C CA . ARG A 1 81 ? 4.472 -16.942 -0.238 1.00 80.31 81 ARG A CA 1
ATOM 605 C C . ARG A 1 81 ? 4.284 -15.879 0.850 1.00 80.31 81 ARG A C 1
ATOM 607 O O . ARG A 1 81 ? 3.352 -15.069 0.798 1.00 80.31 81 ARG A O 1
ATOM 614 N N . LEU A 1 82 ? 5.148 -15.881 1.866 1.00 82.00 82 LEU A N 1
ATOM 615 C CA . LEU A 1 82 ? 5.035 -14.954 2.993 1.00 82.00 82 LEU A CA 1
ATOM 616 C C . LEU A 1 82 ? 5.139 -13.491 2.553 1.00 82.00 82 LEU A C 1
ATOM 618 O O . LEU A 1 82 ? 4.422 -12.649 3.090 1.00 82.00 82 LEU A O 1
ATOM 622 N N . ASP A 1 83 ? 6.003 -13.181 1.589 1.00 77.94 83 ASP A N 1
ATOM 623 C CA . ASP A 1 83 ? 6.165 -11.825 1.058 1.00 77.94 83 ASP A CA 1
ATOM 624 C C . ASP A 1 83 ? 4.859 -11.287 0.454 1.00 77.94 83 ASP A C 1
ATOM 626 O O . ASP A 1 83 ? 4.440 -10.178 0.789 1.00 77.94 83 ASP A O 1
ATOM 630 N N . GLU A 1 84 ? 4.163 -12.095 -0.346 1.00 80.00 84 GLU A N 1
ATOM 631 C CA . GLU A 1 84 ? 2.846 -11.766 -0.905 1.00 80.00 84 GLU A CA 1
ATOM 632 C C . GLU A 1 84 ? 1.810 -11.515 0.199 1.00 80.00 84 GLU A C 1
ATOM 634 O O . GLU A 1 84 ? 1.127 -10.488 0.208 1.00 80.00 84 GLU A O 1
ATOM 639 N N . ARG A 1 85 ? 1.748 -12.408 1.192 1.00 85.94 85 ARG A N 1
ATOM 640 C CA . ARG A 1 85 ? 0.817 -12.294 2.324 1.00 85.94 85 ARG A CA 1
ATOM 641 C C . ARG A 1 85 ? 1.074 -11.055 3.181 1.00 85.94 85 ARG A C 1
ATOM 643 O O . ARG A 1 85 ? 0.131 -10.403 3.625 1.00 85.94 85 ARG A O 1
ATOM 650 N N . VAL A 1 86 ? 2.340 -10.718 3.429 1.00 86.12 86 VAL A N 1
ATOM 651 C CA . VAL A 1 86 ? 2.725 -9.524 4.197 1.00 86.12 86 VAL A CA 1
ATOM 652 C C . VAL A 1 86 ? 2.351 -8.249 3.443 1.00 86.12 86 VAL A C 1
ATOM 654 O O . VAL A 1 86 ? 1.915 -7.284 4.074 1.00 86.12 86 VAL A O 1
ATOM 657 N N . VAL A 1 87 ? 2.485 -8.227 2.113 1.00 82.50 87 VAL A N 1
ATOM 658 C CA . VAL A 1 87 ? 2.043 -7.094 1.283 1.00 82.50 87 VAL A CA 1
ATOM 659 C C . VAL A 1 87 ? 0.531 -6.898 1.392 1.00 82.50 87 VAL A C 1
ATOM 661 O O . VAL A 1 87 ? 0.083 -5.776 1.639 1.00 82.50 87 VAL A O 1
ATOM 664 N N . ASP A 1 88 ? -0.249 -7.973 1.287 1.00 85.81 88 ASP A N 1
ATOM 665 C CA . ASP A 1 88 ? -1.708 -7.907 1.413 1.00 85.81 88 ASP A CA 1
ATOM 666 C C . ASP A 1 88 ? -2.145 -7.453 2.810 1.00 85.81 88 ASP A C 1
ATOM 668 O O . ASP A 1 88 ? -3.009 -6.585 2.947 1.00 85.81 88 ASP A O 1
ATOM 672 N N . ALA A 1 89 ? -1.504 -7.970 3.860 1.00 91.38 89 ALA A N 1
ATOM 673 C CA . ALA A 1 89 ? -1.786 -7.561 5.229 1.00 91.38 89 ALA A CA 1
ATOM 674 C C . ALA A 1 89 ? -1.429 -6.079 5.469 1.00 91.38 89 ALA A C 1
ATOM 676 O O . ALA A 1 89 ? -2.212 -5.347 6.069 1.00 91.38 89 ALA A O 1
ATOM 677 N N . LYS A 1 90 ? -0.307 -5.576 4.937 1.00 88.69 90 LYS A N 1
ATOM 678 C CA . LYS A 1 90 ? 0.016 -4.136 4.989 1.00 88.69 90 LYS A CA 1
ATOM 679 C C . LYS A 1 90 ? -1.022 -3.282 4.260 1.00 88.69 90 LYS A C 1
ATOM 681 O O . LYS A 1 90 ? -1.411 -2.233 4.771 1.00 88.69 90 LYS A O 1
ATOM 686 N N . ARG A 1 91 ? -1.496 -3.731 3.094 1.00 86.81 91 ARG A N 1
ATOM 687 C CA . ARG A 1 91 ? -2.566 -3.047 2.358 1.00 86.81 91 ARG A CA 1
ATOM 688 C C . ARG A 1 91 ? -3.843 -2.982 3.194 1.00 86.81 91 ARG A C 1
ATOM 690 O O . ARG A 1 91 ? -4.411 -1.902 3.333 1.00 86.81 91 ARG A O 1
ATOM 697 N N . ALA A 1 92 ? -4.263 -4.106 3.776 1.00 91.75 92 ALA A N 1
ATOM 698 C CA . ALA A 1 92 ? -5.445 -4.164 4.629 1.00 91.75 92 ALA A CA 1
ATOM 699 C C . ALA A 1 92 ? -5.311 -3.241 5.850 1.00 91.75 92 ALA A C 1
ATOM 701 O O . ALA A 1 92 ? -6.251 -2.523 6.170 1.00 91.75 92 ALA A O 1
ATOM 702 N N . LEU A 1 93 ? -4.137 -3.186 6.483 1.00 90.25 93 LEU A N 1
ATOM 703 C CA . LEU A 1 93 ? -3.880 -2.290 7.611 1.00 90.25 93 LEU A CA 1
ATOM 704 C C . LEU A 1 93 ? -4.100 -0.812 7.255 1.00 90.25 93 LEU A C 1
ATOM 706 O O . LEU A 1 93 ? -4.691 -0.076 8.039 1.00 90.25 93 LEU A O 1
ATOM 710 N N . VAL A 1 94 ? -3.610 -0.375 6.093 1.00 85.50 94 VAL A N 1
ATOM 711 C CA . VAL A 1 94 ? -3.614 1.049 5.725 1.00 85.50 94 VAL A CA 1
ATOM 712 C C . VAL A 1 94 ? -4.904 1.474 5.027 1.00 85.50 94 VAL A C 1
ATOM 714 O O . VAL A 1 94 ? -5.390 2.571 5.278 1.00 85.50 94 VAL A O 1
ATOM 717 N N . LYS A 1 95 ? -5.458 0.630 4.151 1.00 85.06 95 LYS A N 1
ATOM 718 C CA . LYS A 1 95 ? -6.614 0.971 3.299 1.00 85.06 95 LYS A CA 1
ATOM 719 C C . LYS A 1 95 ? -7.851 0.124 3.563 1.00 85.06 95 LYS A C 1
ATOM 721 O O . LYS A 1 95 ? -8.942 0.523 3.175 1.00 85.06 95 LYS A O 1
ATOM 726 N N . GLY A 1 96 ? -7.692 -1.031 4.200 1.00 88.50 96 GLY A N 1
ATOM 727 C CA . GLY A 1 96 ? -8.803 -1.937 4.449 1.00 88.50 96 GLY A CA 1
ATOM 728 C C . GLY A 1 96 ? -9.830 -1.328 5.397 1.00 88.50 96 GLY A C 1
ATOM 729 O O . GLY A 1 96 ? -9.492 -0.596 6.331 1.00 88.50 96 GLY A O 1
ATOM 730 N N . SER A 1 97 ? -11.087 -1.677 5.163 1.00 91.94 97 SER A N 1
ATOM 731 C CA . SER A 1 97 ? -12.191 -1.516 6.105 1.00 91.94 97 SER A CA 1
ATOM 732 C C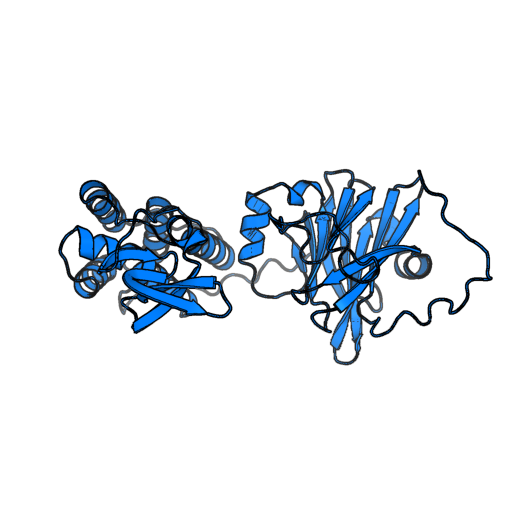 . SER A 1 97 ? -11.940 -2.300 7.403 1.00 91.94 97 SER A C 1
ATOM 734 O O . SER A 1 97 ? -11.102 -3.204 7.452 1.00 91.94 97 SER A O 1
ATOM 736 N N . ALA A 1 98 ? -12.682 -1.997 8.473 1.00 94.31 98 ALA A N 1
ATOM 737 C CA . ALA A 1 98 ? -12.541 -2.716 9.744 1.00 94.31 98 ALA A CA 1
ATOM 738 C C . ALA A 1 98 ? -12.710 -4.253 9.607 1.00 94.31 98 ALA A C 1
ATOM 740 O O . ALA A 1 98 ? -11.870 -4.973 10.152 1.00 94.31 98 ALA A O 1
ATOM 741 N N . PRO A 1 99 ? -13.672 -4.786 8.818 1.00 96.00 99 PRO A N 1
ATOM 742 C CA . PRO A 1 99 ? -13.741 -6.222 8.525 1.00 96.00 99 PRO A CA 1
ATOM 743 C C . PRO A 1 99 ? -12.517 -6.771 7.782 1.00 96.00 99 PRO A C 1
ATOM 745 O O . PRO A 1 99 ? -12.027 -7.849 8.104 1.00 96.00 99 PRO A O 1
ATOM 748 N N . GLU A 1 100 ? -11.977 -6.044 6.801 1.00 94.94 100 GLU A N 1
ATOM 749 C CA . GLU A 1 100 ? -10.772 -6.482 6.081 1.00 94.94 100 GLU A CA 1
ATOM 750 C C . GLU A 1 100 ? -9.542 -6.512 6.990 1.00 94.94 100 GLU A C 1
ATOM 752 O O . GLU A 1 100 ? -8.742 -7.446 6.914 1.00 94.94 100 GLU A O 1
ATOM 757 N N . ARG A 1 101 ? -9.419 -5.536 7.896 1.00 95.69 101 ARG A N 1
ATOM 758 C CA . ARG A 1 101 ? -8.372 -5.525 8.923 1.00 95.69 101 ARG A CA 1
ATOM 759 C C . ARG A 1 101 ? -8.532 -6.682 9.905 1.00 95.69 101 ARG A C 1
ATOM 761 O O . ARG A 1 101 ? -7.535 -7.312 10.243 1.00 95.69 101 ARG A O 1
ATOM 768 N N . ALA A 1 102 ? -9.761 -6.994 10.322 1.00 96.50 102 ALA A N 1
ATOM 769 C CA . ALA A 1 102 ? -10.042 -8.129 11.199 1.00 96.50 102 ALA A CA 1
ATOM 770 C C . ALA A 1 102 ? -9.648 -9.457 10.538 1.00 96.50 102 ALA A C 1
ATOM 772 O O . ALA A 1 102 ? -8.944 -10.259 11.152 1.00 96.50 102 ALA A O 1
ATOM 773 N N . ARG A 1 103 ? -10.006 -9.654 9.260 1.00 95.12 103 ARG A N 1
ATOM 774 C CA . ARG A 1 103 ? -9.588 -10.825 8.470 1.00 95.12 103 ARG A CA 1
ATOM 775 C C . ARG A 1 103 ? -8.073 -10.932 8.344 1.00 95.12 103 ARG A C 1
ATOM 777 O O . ARG A 1 103 ? -7.519 -12.001 8.584 1.00 95.12 103 ARG A O 1
ATOM 784 N N . ALA A 1 104 ? -7.394 -9.835 8.010 1.00 94.50 104 ALA A N 1
ATOM 785 C CA . ALA A 1 104 ? -5.938 -9.821 7.886 1.00 94.50 104 ALA A CA 1
ATOM 786 C C . ALA A 1 104 ? -5.240 -10.125 9.224 1.00 94.50 104 ALA A C 1
ATOM 788 O O . ALA A 1 104 ? -4.310 -10.933 9.259 1.00 94.50 104 ALA A O 1
ATOM 789 N N . LEU A 1 105 ? -5.717 -9.548 10.333 1.00 95.94 105 LEU A N 1
ATOM 790 C CA . LEU A 1 105 ? -5.210 -9.841 11.676 1.00 95.94 105 LEU A CA 1
ATOM 791 C C . LEU A 1 105 ? -5.439 -11.310 12.056 1.00 95.94 105 LEU A C 1
ATOM 793 O O . LEU A 1 105 ? -4.506 -11.981 12.493 1.00 95.94 105 LEU A O 1
ATOM 797 N N . ARG A 1 106 ? -6.643 -11.845 11.822 1.00 95.19 106 ARG A N 1
ATOM 798 C CA . ARG A 1 106 ? -6.960 -13.262 12.055 1.00 95.19 106 ARG A CA 1
ATOM 799 C C . ARG A 1 106 ? -6.086 -14.195 11.220 1.00 95.19 106 ARG A C 1
ATOM 801 O O . ARG A 1 106 ? -5.632 -15.213 11.731 1.00 95.19 106 ARG A O 1
ATOM 808 N N . ALA A 1 107 ? -5.801 -13.849 9.967 1.00 93.25 107 ALA A N 1
ATOM 809 C CA . ALA A 1 107 ? -4.906 -14.628 9.113 1.00 93.25 107 ALA A CA 1
ATOM 810 C C . ALA A 1 107 ? -3.452 -14.630 9.624 1.00 93.25 107 ALA A C 1
ATOM 812 O O . ALA A 1 107 ? -2.755 -15.640 9.498 1.00 93.25 107 ALA A O 1
ATOM 813 N N . LEU A 1 108 ? -2.988 -13.524 10.223 1.00 93.81 108 LEU A N 1
ATOM 814 C CA . LEU A 1 108 ? -1.688 -13.465 10.901 1.00 93.81 108 LEU A CA 1
ATOM 815 C C . LEU A 1 108 ? -1.690 -14.321 12.175 1.00 93.81 108 LEU A C 1
ATOM 817 O O . LEU A 1 108 ? -0.777 -15.121 12.371 1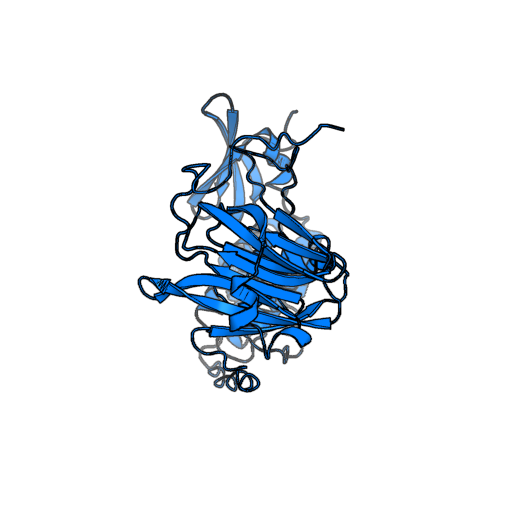.00 93.81 108 LEU A O 1
ATOM 821 N N . TYR A 1 109 ? -2.736 -14.213 12.999 1.00 94.88 109 TYR A N 1
ATOM 822 C CA . TYR A 1 109 ? -2.913 -15.034 14.201 1.00 94.88 109 TYR A CA 1
ATOM 823 C C . TYR A 1 109 ? -2.983 -16.531 13.890 1.00 94.88 109 TYR A C 1
ATOM 825 O O . TYR A 1 109 ? -2.390 -17.347 14.592 1.00 94.88 109 TYR A O 1
ATOM 833 N N . GLY A 1 110 ? -3.656 -16.898 12.802 1.00 93.00 110 GLY A N 1
ATOM 834 C CA . GLY A 1 110 ? -3.828 -18.275 12.351 1.00 93.00 110 GLY A CA 1
ATOM 835 C C . GLY A 1 110 ? -2.575 -18.944 11.788 1.00 93.00 110 GLY A C 1
ATOM 836 O O . GLY A 1 110 ? -2.659 -20.073 11.304 1.00 93.00 110 GLY A O 1
ATOM 837 N N . SER A 1 111 ? -1.410 -18.290 11.825 1.00 91.19 111 SER A N 1
ATOM 838 C CA . SER A 1 111 ? -0.154 -18.930 11.440 1.00 91.19 111 SER A CA 1
ATOM 839 C C . SER A 1 111 ? 0.112 -20.172 12.299 1.00 91.19 111 SER A C 1
ATOM 841 O O . SER A 1 111 ? 0.110 -20.124 13.525 1.00 91.19 111 SER A O 1
ATOM 843 N N . LYS A 1 112 ? 0.421 -21.302 11.657 1.00 91.69 112 LYS A N 1
ATOM 844 C CA . LYS A 1 112 ? 0.899 -22.504 12.365 1.00 91.69 112 LYS A CA 1
ATOM 845 C C . LYS A 1 112 ? 2.360 -22.401 12.820 1.00 91.69 112 LYS A C 1
ATOM 847 O O . LYS A 1 112 ? 2.851 -23.287 13.509 1.00 91.69 112 LYS A O 1
ATOM 852 N N . TYR A 1 113 ? 3.058 -21.356 12.381 1.00 93.25 113 TYR A N 1
ATOM 853 C CA . TYR A 1 113 ? 4.461 -21.099 12.681 1.00 93.25 113 TYR A CA 1
ATOM 854 C C . TYR A 1 113 ? 4.603 -19.891 13.594 1.00 93.25 113 TYR A C 1
ATOM 856 O O . TYR A 1 113 ? 3.785 -18.966 13.540 1.00 93.25 113 TYR A O 1
ATOM 864 N N . ARG A 1 114 ? 5.701 -19.862 14.350 1.00 94.50 114 ARG A N 1
ATOM 865 C CA . ARG A 1 114 ? 6.119 -18.689 15.115 1.00 94.50 114 ARG A CA 1
ATOM 866 C C . ARG A 1 114 ? 6.241 -17.475 14.192 1.00 94.50 114 ARG A C 1
ATOM 868 O O . ARG A 1 114 ? 6.895 -17.544 13.150 1.00 94.50 114 ARG A O 1
ATOM 875 N N . LEU A 1 115 ? 5.640 -16.361 14.604 1.00 92.88 115 LEU A N 1
ATOM 876 C CA . LEU A 1 115 ? 5.697 -15.109 13.853 1.00 92.88 115 LEU A CA 1
ATOM 877 C C . LEU A 1 115 ? 7.128 -14.561 13.806 1.00 92.88 115 LEU A C 1
ATOM 879 O O . LEU A 1 115 ? 7.802 -14.451 14.834 1.00 92.88 115 LEU A O 1
ATOM 883 N N . SER A 1 116 ? 7.569 -14.158 12.618 1.00 90.38 116 SER A N 1
ATOM 884 C CA . SER A 1 116 ? 8.795 -13.382 12.430 1.00 90.38 116 SER A CA 1
ATOM 885 C C . SER A 1 116 ? 8.690 -12.001 13.091 1.00 90.38 116 SER A C 1
ATOM 887 O O . SER A 1 116 ? 7.600 -11.486 13.343 1.00 90.38 116 SER A O 1
ATOM 889 N N . ARG A 1 117 ? 9.826 -11.321 13.304 1.00 87.44 117 ARG A N 1
ATOM 890 C CA . ARG A 1 117 ? 9.841 -9.938 13.831 1.00 87.44 117 ARG A CA 1
ATOM 891 C C . ARG A 1 117 ? 9.050 -8.946 12.967 1.00 87.44 117 ARG A C 1
ATOM 893 O O . ARG A 1 117 ? 8.626 -7.906 13.469 1.00 87.44 117 ARG A O 1
ATOM 900 N N . ALA A 1 118 ? 8.924 -9.206 11.665 1.00 83.50 118 ALA A N 1
ATOM 901 C CA . ALA A 1 118 ? 8.143 -8.370 10.757 1.00 83.50 118 ALA A CA 1
ATOM 902 C C . ALA A 1 118 ? 6.638 -8.610 10.949 1.00 83.50 118 ALA A C 1
ATOM 904 O O . ALA A 1 118 ? 5.887 -7.649 11.093 1.00 83.50 118 ALA A O 1
ATOM 905 N N . GLU A 1 119 ? 6.217 -9.876 11.031 1.00 92.12 119 GLU A N 1
ATOM 906 C CA . GLU A 1 119 ? 4.827 -10.255 11.315 1.00 92.12 119 GLU A CA 1
ATOM 907 C C . GLU A 1 119 ? 4.386 -9.781 12.707 1.00 92.12 119 GLU A C 1
ATOM 909 O O . GLU A 1 119 ? 3.311 -9.211 12.828 1.00 92.12 119 GLU A O 1
ATOM 914 N N . GLN A 1 120 ? 5.231 -9.918 13.737 1.00 93.69 120 GLN A N 1
ATOM 915 C CA . GLN A 1 120 ? 4.944 -9.415 15.090 1.00 93.69 120 GLN A CA 1
ATOM 916 C C . GLN A 1 120 ? 4.691 -7.903 15.103 1.00 93.69 120 GLN A C 1
ATOM 918 O O . GLN A 1 120 ? 3.747 -7.431 15.730 1.00 93.69 120 GLN A O 1
ATOM 923 N N . ARG A 1 121 ? 5.513 -7.132 14.378 1.00 91.19 121 ARG A N 1
ATOM 924 C CA . ARG A 1 121 ? 5.300 -5.686 14.231 1.00 91.19 121 ARG A CA 1
ATOM 925 C C . ARG A 1 121 ? 3.993 -5.383 13.510 1.00 91.19 121 ARG A C 1
ATOM 927 O O . ARG A 1 121 ? 3.278 -4.480 13.925 1.00 91.19 121 ARG A O 1
ATOM 934 N N . LEU A 1 122 ? 3.676 -6.137 12.460 1.00 92.81 122 LEU A N 1
ATOM 935 C CA . LEU A 1 122 ? 2.441 -5.951 11.706 1.00 92.81 122 LEU A CA 1
ATOM 936 C C . LEU A 1 122 ? 1.203 -6.266 12.556 1.00 92.81 122 LEU A C 1
ATOM 938 O O . LEU A 1 122 ? 0.255 -5.488 12.555 1.00 92.81 122 LEU A O 1
ATOM 942 N N . VAL A 1 123 ? 1.250 -7.349 13.335 1.00 96.19 123 VAL A N 1
ATOM 943 C CA . VAL A 1 123 ? 0.238 -7.698 14.338 1.00 96.19 123 VAL A CA 1
ATOM 944 C C . VAL A 1 123 ? 0.045 -6.558 15.338 1.00 96.19 123 VAL A C 1
ATOM 946 O O . VAL A 1 123 ? -1.075 -6.084 15.495 1.00 96.19 123 VAL A O 1
ATOM 949 N N . ALA A 1 124 ? 1.124 -6.042 15.934 1.00 93.69 124 ALA A N 1
ATOM 950 C CA . ALA A 1 124 ? 1.035 -4.935 16.887 1.00 93.69 124 ALA A CA 1
ATOM 951 C C . ALA A 1 124 ? 0.388 -3.678 16.272 1.00 93.69 124 ALA A C 1
ATOM 953 O O . ALA A 1 124 ? -0.386 -2.987 16.932 1.00 93.69 124 ALA A O 1
ATOM 954 N N . MET A 1 125 ? 0.659 -3.389 14.993 1.00 92.81 125 MET A N 1
ATOM 955 C CA . MET A 1 125 ? 0.015 -2.275 14.290 1.00 92.81 125 MET A CA 1
ATOM 956 C C . MET A 1 125 ? -1.486 -2.505 14.079 1.00 92.81 125 MET A C 1
ATOM 958 O O . MET A 1 125 ? -2.269 -1.579 14.270 1.00 92.81 125 MET A O 1
ATOM 962 N N . PHE A 1 126 ? -1.901 -3.722 13.720 1.00 95.50 126 PHE A N 1
ATOM 963 C CA . PHE A 1 126 ? -3.321 -4.071 13.627 1.00 95.50 126 PHE A CA 1
ATOM 964 C C . PHE A 1 126 ? -4.023 -3.998 14.981 1.00 95.50 126 PHE A C 1
ATOM 966 O O . PHE A 1 126 ? -5.133 -3.480 15.065 1.00 95.50 126 PHE A O 1
ATOM 973 N N . GLU A 1 127 ? -3.392 -4.488 16.044 1.00 95.38 127 GLU A N 1
ATOM 974 C CA . GLU A 1 127 ? -3.958 -4.432 17.391 1.00 95.38 127 GLU A CA 1
ATOM 975 C C . GLU A 1 127 ? -4.160 -2.991 17.858 1.00 95.38 127 GLU A C 1
ATOM 977 O O . GLU A 1 127 ? -5.220 -2.642 18.373 1.00 95.38 127 GLU A O 1
ATOM 982 N N . MET A 1 128 ? -3.183 -2.127 17.595 1.00 91.62 128 MET A N 1
ATOM 983 C CA . MET A 1 128 ? -3.289 -0.697 17.864 1.00 91.62 128 MET A CA 1
ATOM 984 C C . MET A 1 128 ? -4.405 -0.031 17.041 1.00 91.62 128 MET A C 1
ATOM 986 O O . MET A 1 128 ? -5.149 0.792 17.571 1.00 91.62 128 MET A O 1
ATOM 990 N N . ALA A 1 129 ? -4.529 -0.374 15.755 1.00 90.56 129 ALA A N 1
ATOM 991 C CA . ALA A 1 129 ? -5.472 0.270 14.840 1.00 90.56 129 ALA A CA 1
ATOM 992 C C . ALA A 1 129 ? -6.919 -0.236 14.973 1.00 90.56 129 ALA A C 1
ATOM 994 O O . ALA A 1 129 ? -7.850 0.522 14.718 1.00 90.56 129 ALA A O 1
ATOM 995 N N . LEU A 1 130 ? -7.114 -1.508 15.329 1.00 95.56 130 LEU A N 1
ATOM 996 C CA . LEU A 1 130 ? -8.419 -2.177 15.328 1.00 95.56 130 LEU A CA 1
ATOM 997 C C . LEU A 1 130 ? -8.786 -2.746 16.700 1.00 95.56 130 LEU A C 1
ATOM 999 O O . LEU A 1 130 ? -9.895 -2.522 17.183 1.00 95.56 130 LEU A O 1
ATOM 1003 N N . LEU A 1 131 ? -7.882 -3.498 17.334 1.00 96.00 131 LEU A N 1
ATOM 1004 C CA . LEU A 1 131 ? -8.215 -4.215 18.567 1.00 96.00 131 LEU A CA 1
ATOM 1005 C C . LEU A 1 131 ? -8.457 -3.260 19.739 1.00 96.00 131 LEU A C 1
ATOM 1007 O O . LEU A 1 131 ? -9.349 -3.508 20.547 1.00 96.00 131 LEU A O 1
ATOM 1011 N N . ALA A 1 132 ? -7.711 -2.156 19.803 1.00 95.62 132 ALA A N 1
ATOM 1012 C CA . ALA A 1 132 ? -7.918 -1.103 20.791 1.00 95.62 132 ALA A CA 1
ATOM 1013 C C . ALA A 1 132 ? -9.331 -0.498 20.698 1.00 95.62 132 ALA A C 1
ATOM 1015 O O . ALA A 1 132 ? -9.993 -0.326 21.719 1.00 95.62 132 ALA A O 1
ATOM 1016 N N . GLU A 1 133 ? -9.825 -0.246 19.482 1.00 97.62 133 GLU A N 1
ATOM 1017 C CA . GLU A 1 133 ? -11.183 0.258 19.254 1.00 97.62 133 GLU A CA 1
ATOM 1018 C C . GLU A 1 133 ? -12.251 -0.764 19.653 1.00 97.62 133 GLU A C 1
ATOM 1020 O O . GLU A 1 133 ? -13.189 -0.417 20.370 1.00 97.62 133 GLU A O 1
ATOM 1025 N N . ILE A 1 134 ? -12.095 -2.027 19.243 1.00 98.25 134 ILE A N 1
ATOM 1026 C CA . ILE A 1 134 ? -13.010 -3.107 19.642 1.00 98.25 134 ILE A CA 1
ATOM 1027 C C . ILE A 1 134 ? -13.067 -3.208 21.171 1.00 98.25 134 ILE A C 1
ATOM 1029 O O . ILE A 1 134 ? -14.150 -3.309 21.745 1.00 98.25 134 ILE A O 1
ATOM 1033 N N . ALA A 1 135 ? -11.910 -3.158 21.836 1.00 97.81 135 ALA A N 1
ATOM 1034 C CA . ALA A 1 135 ? -11.815 -3.245 23.285 1.00 97.81 135 ALA A CA 1
ATOM 1035 C C . ALA A 1 135 ? -12.545 -2.085 23.984 1.00 97.81 135 ALA A C 1
ATOM 1037 O O . ALA A 1 135 ? -13.361 -2.336 24.871 1.00 97.81 135 ALA A O 1
ATOM 1038 N N . GLU A 1 136 ? -12.316 -0.845 23.536 1.00 97.56 136 GLU A N 1
ATOM 1039 C CA . GLU A 1 136 ? -13.000 0.357 24.036 1.00 97.56 136 GLU A CA 1
ATOM 1040 C C . GLU A 1 136 ? -14.525 0.225 23.900 1.00 97.56 136 GLU A C 1
ATOM 1042 O O . GLU A 1 136 ? -15.259 0.408 24.870 1.00 97.56 136 GLU A O 1
ATOM 1047 N N . VAL A 1 137 ? -15.009 -0.147 22.712 1.00 98.19 137 VAL A N 1
ATOM 1048 C CA . VAL A 1 137 ? -16.447 -0.218 22.408 1.00 98.19 137 VAL A CA 1
ATOM 1049 C C . VAL A 1 137 ? -17.146 -1.360 23.161 1.00 98.19 137 VAL A C 1
ATOM 1051 O O . VAL A 1 137 ? -18.288 -1.209 23.601 1.00 98.19 137 VAL A O 1
ATOM 1054 N N . VAL A 1 138 ? -16.477 -2.503 23.334 1.00 98.12 138 VAL A N 1
ATOM 1055 C CA . VAL A 1 138 ? -17.012 -3.662 24.075 1.00 98.12 138 VAL A CA 1
ATOM 1056 C C . VAL A 1 138 ? -16.864 -3.487 25.596 1.00 98.12 138 VAL A C 1
ATOM 1058 O O . VAL A 1 138 ? -17.524 -4.187 26.365 1.00 98.12 138 VAL A O 1
ATOM 1061 N N . GLY A 1 139 ? -16.053 -2.530 26.055 1.00 97.56 139 GLY A N 1
ATOM 1062 C CA . GLY A 1 139 ? -15.841 -2.254 27.477 1.00 97.56 139 GLY A CA 1
ATOM 1063 C C . GLY A 1 139 ? -14.849 -3.210 28.145 1.00 97.56 139 GLY A C 1
ATOM 1064 O O . GLY A 1 139 ? -15.014 -3.574 29.310 1.00 97.56 139 GLY A O 1
ATOM 1065 N N . VAL A 1 140 ? -13.814 -3.638 27.419 1.00 97.75 140 VAL A N 1
ATOM 1066 C CA . VAL A 1 140 ? -12.710 -4.462 27.938 1.00 97.75 140 VAL A CA 1
ATOM 1067 C C . VAL A 1 140 ? -11.372 -3.745 27.765 1.00 97.75 140 VAL A C 1
ATOM 1069 O O . VAL A 1 140 ? -11.216 -2.883 26.911 1.00 97.75 140 VAL A O 1
ATOM 1072 N N . ARG A 1 141 ? -10.365 -4.097 28.573 1.00 95.75 141 ARG A N 1
ATOM 1073 C CA . ARG A 1 141 ? -9.006 -3.558 28.382 1.00 95.75 141 ARG A CA 1
ATOM 1074 C C . ARG A 1 141 ? -8.354 -4.188 27.154 1.00 95.75 141 ARG A C 1
ATOM 1076 O O . ARG A 1 141 ? -8.358 -5.417 27.042 1.00 95.75 141 ARG A O 1
ATOM 1083 N N . ALA A 1 142 ? -7.745 -3.373 26.295 1.00 94.19 142 ALA A N 1
ATOM 1084 C CA . ALA A 1 142 ? -7.099 -3.828 25.065 1.00 94.19 142 ALA A CA 1
ATOM 1085 C C . ALA A 1 142 ? -6.024 -4.895 25.331 1.00 94.19 142 ALA A C 1
ATOM 1087 O O . ALA A 1 142 ? -5.998 -5.919 24.659 1.00 94.19 142 ALA A O 1
ATOM 1088 N N . GLU A 1 143 ? -5.217 -4.744 26.384 1.00 94.88 143 GLU A N 1
ATOM 1089 C CA . GLU A 1 143 ? -4.169 -5.707 26.752 1.00 94.88 143 GLU A CA 1
ATOM 1090 C C . GLU A 1 143 ? -4.743 -7.031 27.266 1.00 94.88 143 GLU A C 1
ATOM 1092 O O . GLU A 1 143 ? -4.119 -8.089 27.156 1.00 94.88 143 GLU A O 1
ATOM 1097 N N . ARG A 1 144 ? -5.930 -6.995 27.886 1.00 97.38 144 ARG A N 1
ATOM 1098 C CA . ARG A 1 144 ? -6.631 -8.217 28.297 1.00 97.38 144 ARG A CA 1
ATOM 1099 C C . ARG A 1 144 ? -7.155 -8.946 27.066 1.00 97.38 144 ARG A C 1
ATOM 1101 O O . ARG A 1 144 ? -6.961 -10.152 26.973 1.00 97.38 144 ARG A O 1
ATOM 1108 N N . LEU A 1 145 ? -7.778 -8.213 26.148 1.00 97.44 145 LEU A N 1
ATOM 1109 C CA . LEU A 1 145 ? -8.321 -8.777 24.921 1.00 97.44 145 LEU A CA 1
ATOM 1110 C C . LEU A 1 145 ? -7.214 -9.325 24.002 1.00 97.44 145 LEU A C 1
ATOM 1112 O O . LEU A 1 145 ? -7.347 -10.428 23.485 1.00 97.44 145 LEU A O 1
ATOM 1116 N N . GLY A 1 146 ? -6.095 -8.610 23.861 1.00 97.12 146 GLY A N 1
ATOM 1117 C CA . GLY A 1 146 ? -4.923 -9.075 2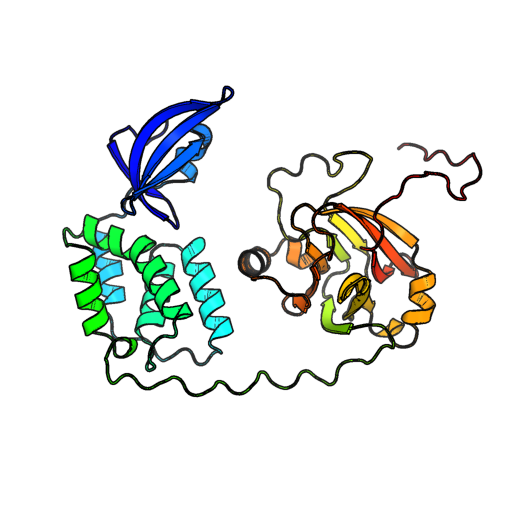3.114 1.00 97.12 146 GLY A CA 1
ATOM 1118 C C . GLY A 1 146 ? -4.374 -10.387 23.669 1.00 97.12 146 GLY A C 1
ATOM 1119 O O . GLY A 1 146 ? -4.239 -11.352 22.926 1.00 97.12 146 GLY A O 1
ATOM 1120 N N . ARG A 1 147 ? -4.170 -10.475 24.992 1.00 97.50 147 ARG A N 1
ATOM 1121 C CA . ARG A 1 147 ? -3.728 -11.723 25.643 1.00 97.50 147 ARG A CA 1
ATOM 1122 C C . ARG A 1 147 ? -4.712 -12.875 25.468 1.00 97.50 147 ARG A C 1
ATOM 1124 O O . ARG A 1 147 ? -4.277 -14.001 25.255 1.00 97.50 147 ARG A O 1
ATOM 1131 N N . GLU A 1 148 ? -6.012 -12.603 25.575 1.00 97.50 148 GLU A N 1
ATOM 1132 C CA . GLU A 1 148 ? -7.057 -13.604 25.335 1.00 97.50 148 GLU A CA 1
ATOM 1133 C C . GLU A 1 148 ? -6.956 -14.166 23.914 1.00 97.50 148 GLU A C 1
ATOM 1135 O O . GLU A 1 148 ? -6.920 -15.383 23.741 1.00 97.50 148 GLU A O 1
ATOM 1140 N N . LEU A 1 149 ? -6.856 -13.289 22.910 1.00 97.19 149 LEU A N 1
ATOM 1141 C CA . LEU A 1 149 ? -6.719 -13.712 21.522 1.00 97.19 149 LEU A CA 1
ATOM 1142 C C . LEU A 1 149 ? -5.399 -14.457 21.309 1.00 97.19 149 LEU A C 1
ATOM 1144 O O . LEU A 1 149 ? -5.430 -15.571 20.809 1.00 97.19 149 LEU A O 1
ATOM 1148 N N . HIS A 1 150 ? -4.253 -13.932 21.750 1.00 97.12 150 HIS A N 1
ATOM 1149 C CA . HIS A 1 150 ? -2.957 -14.613 21.594 1.00 97.12 150 HIS A CA 1
ATOM 1150 C C . HIS A 1 150 ? -2.957 -16.021 22.190 1.00 97.12 150 HIS A C 1
ATOM 1152 O O . HIS A 1 150 ? -2.442 -16.941 21.563 1.00 97.12 150 HIS A O 1
ATOM 1158 N N . ALA A 1 151 ? -3.584 -16.215 23.354 1.00 96.19 151 ALA A N 1
ATOM 1159 C CA . ALA A 1 151 ? -3.687 -17.525 23.994 1.00 96.19 151 ALA A CA 1
ATOM 1160 C C . ALA A 1 151 ? -4.516 -18.542 23.187 1.00 96.19 151 ALA A C 1
ATOM 1162 O O . ALA A 1 151 ? -4.317 -19.746 23.340 1.00 96.19 151 ALA A O 1
ATOM 1163 N N . ALA A 1 152 ? -5.429 -18.081 22.328 1.00 94.62 152 ALA A N 1
ATOM 1164 C CA . ALA A 1 152 ? -6.262 -18.940 21.491 1.00 94.62 152 ALA A CA 1
ATOM 1165 C C . ALA A 1 152 ? -5.565 -19.407 20.199 1.00 94.62 152 ALA A C 1
ATOM 1167 O O . ALA A 1 152 ? -6.072 -20.312 19.534 1.00 94.62 152 ALA A O 1
ATOM 1168 N N . TYR A 1 153 ? -4.421 -18.817 19.829 1.00 94.88 153 TYR A N 1
ATOM 1169 C CA . TYR A 1 153 ? -3.774 -19.066 18.540 1.00 94.88 153 TYR A CA 1
ATOM 1170 C C . TYR A 1 153 ? -2.388 -19.717 18.668 1.00 94.88 153 TYR A C 1
ATOM 1172 O O . TYR A 1 153 ? -1.538 -19.248 19.429 1.00 94.88 153 TYR A O 1
ATOM 1180 N N . PRO A 1 154 ? -2.093 -20.755 17.858 1.00 91.94 154 PRO A N 1
ATOM 1181 C CA . PRO A 1 154 ? -0.838 -21.497 17.954 1.00 91.94 154 PRO A CA 1
ATOM 1182 C C . PRO A 1 154 ? 0.395 -20.657 17.598 1.00 91.94 154 PRO A C 1
ATOM 1184 O O . PRO A 1 154 ? 1.472 -20.954 18.102 1.00 91.94 154 PRO A O 1
ATOM 1187 N N . ALA A 1 155 ? 0.261 -19.594 16.793 1.00 92.94 155 ALA A N 1
ATOM 1188 C CA . ALA A 1 155 ? 1.371 -18.721 16.391 1.00 92.94 155 ALA A CA 1
ATOM 1189 C C . ALA A 1 155 ? 2.109 -18.058 17.570 1.00 92.94 155 ALA A C 1
ATOM 1191 O O . ALA A 1 155 ? 3.282 -17.694 17.438 1.00 92.94 155 ALA A O 1
ATOM 1192 N N . PHE A 1 156 ? 1.413 -17.883 18.698 1.00 95.44 156 PHE A N 1
ATOM 1193 C CA . PHE A 1 156 ? 1.911 -17.221 19.906 1.00 95.44 156 PHE A CA 1
ATOM 1194 C C . PHE A 1 156 ? 2.336 -18.203 20.999 1.00 95.44 156 PHE A C 1
ATOM 1196 O O . PHE A 1 156 ? 2.887 -17.783 22.016 1.00 95.44 156 PHE A O 1
ATOM 1203 N N . ALA A 1 157 ? 2.104 -19.503 20.803 1.00 94.50 157 ALA A N 1
ATOM 1204 C CA . ALA A 1 157 ? 2.567 -20.513 21.738 1.00 94.50 157 ALA A CA 1
ATOM 1205 C C . ALA A 1 157 ? 4.102 -20.557 21.751 1.00 94.50 157 ALA A C 1
ATOM 1207 O O . ALA A 1 157 ? 4.755 -20.488 20.709 1.00 94.50 157 ALA A O 1
ATOM 1208 N N . GLU A 1 158 ? 4.696 -20.744 22.929 1.00 92.38 158 GLU A N 1
ATOM 1209 C CA . GLU A 1 158 ? 6.152 -20.879 23.061 1.00 92.38 158 GLU A CA 1
ATOM 1210 C C . GLU A 1 158 ? 6.690 -22.046 22.212 1.00 92.38 158 GLU A C 1
ATOM 1212 O O . GLU A 1 158 ? 7.723 -21.924 21.549 1.00 92.38 158 GLU A O 1
ATOM 1217 N N . ALA A 1 159 ? 5.918 -23.135 22.141 1.00 93.88 159 ALA A N 1
ATOM 1218 C CA . ALA A 1 159 ? 6.207 -24.331 21.355 1.00 93.88 159 ALA A CA 1
ATOM 1219 C C . ALA A 1 159 ? 5.915 -24.198 19.844 1.00 93.88 159 ALA A C 1
ATOM 1221 O O . ALA A 1 159 ? 6.059 -25.180 19.115 1.00 93.88 159 ALA A O 1
ATOM 1222 N N . ALA A 1 160 ? 5.496 -23.025 19.352 1.00 93.06 160 ALA A N 1
ATOM 1223 C CA . ALA A 1 160 ? 5.222 -22.830 17.931 1.00 93.06 160 ALA A CA 1
ATOM 1224 C C . ALA A 1 160 ? 6.482 -23.117 17.093 1.00 93.06 160 ALA A C 1
ATOM 1226 O O . ALA A 1 160 ? 7.542 -22.534 17.367 1.00 93.06 160 ALA A O 1
ATOM 1227 N N . PRO A 1 161 ? 6.396 -23.979 16.063 1.00 94.75 161 PRO A N 1
ATOM 1228 C CA . PRO A 1 161 ? 7.551 -24.325 15.253 1.00 94.75 161 PRO A CA 1
ATOM 1229 C C . PRO A 1 161 ? 8.049 -23.108 14.473 1.00 94.75 161 PRO A C 1
ATOM 1231 O O . PRO A 1 161 ? 7.266 -22.265 14.021 1.00 94.75 161 PRO A O 1
ATOM 1234 N N . SER A 1 162 ? 9.363 -23.039 14.267 1.00 92.12 162 SER A N 1
ATOM 1235 C CA . SER A 1 162 ? 9.943 -22.095 13.316 1.00 92.12 162 SER A CA 1
ATOM 1236 C C . SER A 1 162 ? 9.392 -22.363 11.919 1.00 92.12 162 SER A C 1
ATOM 1238 O O . SER A 1 162 ? 9.173 -23.513 11.526 1.00 92.12 162 SER A O 1
ATOM 1240 N N . ARG A 1 163 ? 9.171 -21.291 11.160 1.00 87.94 163 ARG A N 1
ATOM 1241 C CA . ARG A 1 163 ? 8.800 -21.408 9.754 1.00 87.94 163 ARG A CA 1
ATOM 1242 C C . ARG A 1 163 ? 9.956 -22.086 8.996 1.00 87.94 163 ARG A C 1
ATOM 1244 O O . ARG A 1 163 ? 11.097 -21.663 9.187 1.00 87.94 163 ARG A O 1
ATOM 1251 N N . PRO A 1 164 ? 9.687 -23.113 8.170 1.00 88.50 164 PRO A N 1
ATOM 1252 C CA . PRO A 1 164 ? 10.671 -23.641 7.238 1.00 88.50 164 PRO A CA 1
ATOM 1253 C C . PRO A 1 164 ? 11.221 -22.510 6.378 1.00 88.50 164 PRO A C 1
ATOM 1255 O O . PRO A 1 164 ? 10.495 -21.562 6.072 1.00 88.50 164 PRO A O 1
ATOM 1258 N N . GLU A 1 165 ? 12.484 -22.615 5.987 1.00 81.00 165 GLU A N 1
ATOM 1259 C CA . GLU A 1 165 ? 13.038 -21.695 5.004 1.00 81.00 165 GLU A CA 1
ATOM 1260 C C . GLU A 1 165 ? 12.186 -21.779 3.735 1.00 81.00 165 GLU A C 1
ATOM 1262 O O . GLU A 1 165 ? 11.922 -22.872 3.222 1.00 81.00 165 GLU A O 1
ATOM 1267 N N . GLU A 1 166 ? 11.655 -20.638 3.289 1.00 76.31 166 GLU A N 1
ATOM 1268 C CA . GLU A 1 166 ? 10.902 -20.626 2.044 1.00 76.31 166 GLU A CA 1
ATOM 1269 C C . GLU A 1 166 ? 11.855 -21.011 0.915 1.00 76.31 166 GLU A C 1
ATOM 1271 O O . GLU A 1 166 ? 12.993 -20.529 0.900 1.00 76.31 166 GLU A O 1
ATOM 1276 N N . PRO A 1 167 ? 11.422 -21.873 -0.025 1.00 72.69 167 PRO A N 1
ATOM 1277 C CA . PRO A 1 167 ? 12.241 -22.171 -1.181 1.00 72.69 167 PRO A CA 1
ATOM 1278 C C . PRO A 1 167 ? 12.632 -20.840 -1.826 1.00 72.69 167 PRO A C 1
ATOM 1280 O O . PRO A 1 167 ? 11.770 -19.956 -1.954 1.00 72.69 167 PRO A O 1
ATOM 1283 N N . PRO A 1 168 ? 13.916 -20.669 -2.193 1.00 62.44 168 PRO A N 1
ATOM 1284 C CA . PRO A 1 168 ? 14.359 -19.442 -2.821 1.00 62.44 168 PRO A CA 1
ATOM 1285 C C . PRO A 1 168 ? 13.428 -19.160 -4.002 1.00 62.44 168 PRO A C 1
ATOM 1287 O O . PRO A 1 168 ? 13.011 -20.112 -4.680 1.00 62.44 168 PRO A O 1
ATOM 1290 N N . PRO A 1 169 ? 13.048 -17.888 -4.224 1.00 57.62 169 PRO A N 1
ATOM 1291 C CA . PRO A 1 169 ? 12.198 -17.540 -5.352 1.00 57.62 169 PRO A CA 1
ATOM 1292 C C . PRO A 1 169 ? 12.778 -18.205 -6.596 1.00 57.62 169 PRO A C 1
ATOM 1294 O O . PRO A 1 169 ? 14.001 -18.200 -6.772 1.00 57.62 169 PRO A O 1
ATOM 1297 N N . ALA A 1 170 ? 11.911 -18.851 -7.388 1.00 56.06 170 ALA A N 1
ATOM 1298 C CA . ALA A 1 170 ? 12.329 -19.601 -8.565 1.00 56.06 170 ALA A CA 1
ATOM 1299 C C . ALA A 1 170 ? 13.369 -18.777 -9.317 1.00 56.06 170 ALA A C 1
ATOM 1301 O O . ALA A 1 170 ? 13.120 -17.595 -9.581 1.00 56.06 170 ALA A O 1
ATOM 1302 N N . ALA A 1 171 ? 14.535 -19.384 -9.573 1.00 46.94 171 ALA A N 1
ATOM 1303 C CA . ALA A 1 171 ? 15.649 -18.677 -10.181 1.00 46.94 171 ALA A CA 1
ATOM 1304 C C . ALA A 1 171 ? 15.100 -17.909 -11.389 1.00 46.94 171 ALA A C 1
ATOM 1306 O O . ALA A 1 171 ? 14.441 -18.528 -12.239 1.00 46.94 171 ALA A O 1
ATOM 1307 N N . PRO A 1 172 ? 15.261 -16.573 -11.431 1.00 54.72 172 PRO A N 1
ATOM 1308 C CA . PRO A 1 172 ? 14.740 -15.800 -12.540 1.00 54.72 172 PRO A CA 1
ATOM 1309 C C . PRO A 1 172 ? 15.259 -16.440 -13.826 1.00 54.72 172 PRO A C 1
ATOM 1311 O O . PRO A 1 172 ? 16.403 -16.908 -13.867 1.00 54.72 172 PRO A O 1
ATOM 1314 N N . LYS A 1 173 ? 14.414 -16.504 -14.869 1.00 57.47 173 LYS A N 1
ATOM 1315 C CA . LYS A 1 173 ? 14.874 -16.913 -16.207 1.00 57.47 173 LYS A CA 1
ATOM 1316 C C . LYS A 1 173 ? 16.207 -16.204 -16.466 1.00 57.47 173 LYS A C 1
ATOM 1318 O O . LYS A 1 173 ? 16.269 -15.011 -16.151 1.00 57.47 173 LYS A O 1
ATOM 1323 N N . PRO A 1 174 ? 17.241 -16.913 -16.965 1.00 58.66 174 PRO A N 1
ATOM 1324 C CA . PRO A 1 174 ? 18.589 -16.368 -17.026 1.00 58.66 174 PRO A CA 1
ATOM 1325 C C . PRO A 1 174 ? 18.525 -14.962 -17.624 1.00 58.66 174 PRO A C 1
ATOM 1327 O O . PRO A 1 174 ? 17.849 -14.781 -18.647 1.00 58.66 174 PRO A O 1
ATOM 1330 N N . PRO A 1 175 ? 19.111 -13.964 -16.942 1.00 70.44 175 PRO A N 1
ATOM 1331 C CA . PRO A 1 175 ? 18.936 -12.578 -17.322 1.00 70.44 175 PRO A CA 1
ATOM 1332 C C . PRO A 1 175 ? 19.377 -12.398 -18.768 1.00 70.44 175 PRO A C 1
ATOM 1334 O O . PRO A 1 175 ? 20.362 -12.996 -19.208 1.00 70.44 175 PRO A O 1
ATOM 1337 N N . ILE A 1 176 ? 18.647 -11.578 -19.523 1.00 81.62 176 ILE A N 1
ATOM 1338 C CA . ILE A 1 176 ? 19.131 -11.168 -20.838 1.00 81.62 176 ILE A CA 1
ATOM 1339 C C . ILE A 1 176 ? 20.379 -10.331 -20.589 1.00 81.62 176 ILE A C 1
ATOM 1341 O O . ILE A 1 176 ? 20.293 -9.216 -20.079 1.00 81.62 176 ILE A O 1
ATOM 1345 N N . VAL A 1 177 ? 21.541 -10.894 -20.912 1.00 87.44 177 VAL A N 1
ATOM 1346 C CA . VAL A 1 177 ? 22.821 -10.224 -20.700 1.00 87.44 177 VAL A CA 1
ATOM 1347 C C . VAL A 1 177 ? 23.022 -9.205 -21.812 1.00 87.44 177 VAL A C 1
ATOM 1349 O O . VAL A 1 177 ? 23.244 -9.562 -22.969 1.00 87.44 177 VAL A O 1
ATOM 1352 N N . VAL A 1 178 ? 22.958 -7.928 -21.446 1.00 90.19 178 VAL A N 1
ATOM 1353 C CA . VAL A 1 178 ? 23.365 -6.812 -22.299 1.00 90.19 178 VAL A CA 1
ATOM 1354 C C . VAL A 1 178 ? 24.606 -6.186 -21.656 1.00 90.19 178 VAL A C 1
ATOM 1356 O O . VAL A 1 178 ? 24.520 -5.741 -20.511 1.00 90.19 178 VAL A O 1
ATOM 1359 N N . PRO A 1 179 ? 25.770 -6.161 -22.333 1.00 90.62 179 PRO A N 1
ATOM 1360 C CA . PRO A 1 179 ? 27.001 -5.627 -21.752 1.00 90.62 179 PRO A CA 1
ATOM 1361 C C . PRO A 1 179 ? 26.828 -4.197 -21.229 1.00 90.62 179 PRO A C 1
ATOM 1363 O O . PRO A 1 179 ? 26.406 -3.320 -21.978 1.00 90.62 179 PRO A O 1
ATOM 1366 N N . GLY A 1 180 ? 27.168 -3.973 -19.957 1.00 89.56 180 GLY A N 1
ATOM 1367 C CA . GLY A 1 180 ? 27.048 -2.664 -19.305 1.00 89.56 180 GLY A CA 1
ATOM 1368 C C . GLY A 1 180 ? 25.654 -2.331 -18.769 1.00 89.56 180 GLY A C 1
ATOM 1369 O O . GLY A 1 180 ? 25.447 -1.206 -18.337 1.00 89.56 180 GLY A O 1
ATOM 1370 N N . TYR A 1 181 ? 24.708 -3.275 -18.772 1.00 93.00 181 TYR A N 1
ATOM 1371 C CA . TYR A 1 181 ? 23.360 -3.061 -18.246 1.00 93.00 181 TYR A CA 1
ATOM 1372 C C . TYR A 1 181 ? 22.959 -4.169 -17.268 1.00 93.00 181 TYR A C 1
ATOM 1374 O O . TYR A 1 181 ? 23.208 -5.352 -17.499 1.00 93.00 181 TYR A O 1
ATOM 1382 N N . GLU A 1 182 ? 22.282 -3.780 -16.195 1.00 91.69 182 GLU A N 1
ATOM 1383 C CA . GLU A 1 182 ? 21.608 -4.679 -15.266 1.00 91.69 182 GLU A CA 1
ATOM 1384 C C . GLU A 1 182 ? 20.191 -4.964 -15.774 1.00 91.69 182 GLU A C 1
ATOM 1386 O O . GLU A 1 182 ? 19.436 -4.046 -16.093 1.00 91.69 182 GLU A O 1
ATOM 1391 N N . TYR A 1 183 ? 19.815 -6.238 -15.869 1.00 92.00 183 TYR A N 1
ATOM 1392 C CA . TYR A 1 183 ? 18.488 -6.638 -16.328 1.00 92.00 183 TYR A CA 1
ATOM 1393 C C . TYR A 1 183 ? 17.492 -6.678 -15.167 1.00 92.00 183 TYR A C 1
ATOM 1395 O O . TYR A 1 183 ? 17.669 -7.441 -14.222 1.00 92.00 183 TYR A O 1
ATOM 1403 N N . LEU A 1 184 ? 16.406 -5.910 -15.275 1.00 88.75 184 LEU A N 1
ATOM 1404 C CA . LEU A 1 184 ? 15.359 -5.845 -14.252 1.00 88.75 184 LEU A CA 1
ATOM 1405 C C . LEU A 1 184 ? 14.283 -6.922 -14.412 1.00 88.75 184 LEU A C 1
ATOM 1407 O O . LEU A 1 184 ? 13.576 -7.217 -13.452 1.00 88.75 184 LEU A O 1
ATOM 1411 N N . GLY A 1 185 ? 14.127 -7.473 -15.619 1.00 89.31 185 GLY A N 1
ATOM 1412 C CA . GLY A 1 185 ? 13.081 -8.437 -15.962 1.00 89.31 185 GLY A CA 1
ATOM 1413 C C . GLY A 1 185 ? 12.282 -8.046 -17.210 1.00 89.31 185 GLY A C 1
ATOM 1414 O O . GLY A 1 185 ? 12.609 -7.085 -17.908 1.00 89.31 185 GLY A O 1
ATOM 1415 N N . ALA A 1 186 ? 11.241 -8.818 -17.534 1.00 92.25 186 ALA A N 1
ATOM 1416 C CA . ALA A 1 186 ? 10.322 -8.528 -18.633 1.00 92.25 186 ALA A CA 1
ATOM 1417 C C . ALA A 1 186 ? 8.917 -8.199 -18.123 1.00 92.25 186 ALA A C 1
ATOM 1419 O O . ALA A 1 186 ? 8.465 -8.792 -17.152 1.00 92.25 186 ALA A O 1
ATOM 1420 N N . PHE A 1 187 ? 8.216 -7.314 -18.820 1.00 91.88 187 PHE A N 1
ATOM 1421 C CA . PHE A 1 187 ? 6.816 -6.992 -18.577 1.00 91.88 187 PHE A CA 1
ATOM 1422 C C . PHE A 1 187 ? 6.026 -7.011 -19.886 1.00 91.88 187 PHE A C 1
ATOM 1424 O O . PHE A 1 187 ? 6.598 -6.901 -20.972 1.00 91.88 187 PHE A O 1
ATOM 1431 N N . GLN A 1 188 ? 4.713 -7.170 -19.791 1.00 93.75 188 GLN A N 1
ATOM 1432 C CA . GLN A 1 188 ? 3.811 -7.165 -20.931 1.00 93.75 188 GLN A CA 1
ATOM 1433 C C . GLN A 1 188 ? 3.119 -5.805 -21.031 1.00 93.75 188 GLN A C 1
ATOM 1435 O O . GLN A 1 188 ? 2.524 -5.322 -20.068 1.00 93.75 188 GLN A O 1
ATOM 1440 N N . LEU A 1 189 ? 3.182 -5.198 -22.215 1.00 94.06 189 LEU A N 1
ATOM 1441 C CA . LEU A 1 189 ? 2.383 -4.030 -22.558 1.00 94.06 189 LEU A CA 1
ATOM 1442 C C . LEU A 1 189 ? 1.120 -4.498 -23.286 1.00 94.06 189 LEU A C 1
ATOM 1444 O O . LEU A 1 189 ? 1.196 -4.996 -24.414 1.00 94.06 189 LEU A O 1
ATOM 1448 N N . GLU A 1 190 ? -0.029 -4.365 -22.626 1.00 90.00 190 GLU A N 1
ATOM 1449 C CA . GLU A 1 190 ? -1.337 -4.712 -23.198 1.00 90.00 190 GLU A CA 1
ATOM 1450 C C . GLU A 1 190 ? -1.958 -3.508 -23.915 1.00 90.00 190 GLU A C 1
ATOM 1452 O O . GLU A 1 190 ? -2.595 -3.659 -24.961 1.00 90.00 190 GLU A O 1
ATOM 1457 N N . GLY A 1 191 ? -1.747 -2.307 -23.364 1.00 89.31 191 GLY A N 1
ATOM 1458 C CA . GLY A 1 191 ? -2.164 -1.041 -23.959 1.00 89.31 191 GLY A CA 1
ATOM 1459 C C . GLY A 1 191 ? -1.287 -0.579 -25.130 1.00 89.31 191 GLY A C 1
ATOM 1460 O O . GLY A 1 191 ? -0.339 -1.233 -25.543 1.00 89.31 191 GLY A O 1
ATOM 1461 N N . GLU A 1 192 ? -1.597 0.596 -25.680 1.00 94.12 192 GLU A N 1
ATOM 1462 C CA . GLU A 1 192 ? -0.836 1.218 -26.789 1.00 94.12 192 GLU A CA 1
ATOM 1463 C C . GLU A 1 192 ? 0.077 2.349 -26.323 1.00 94.12 192 GLU A C 1
ATOM 1465 O O . GLU A 1 192 ? 0.638 3.082 -27.135 1.00 94.12 192 GLU A O 1
ATOM 1470 N N . ARG A 1 193 ? 0.186 2.550 -25.007 1.00 95.81 193 ARG A N 1
ATOM 1471 C CA . ARG A 1 193 ? 0.928 3.667 -24.430 1.00 95.81 193 ARG A CA 1
ATOM 1472 C C . ARG A 1 193 ? 1.703 3.236 -23.201 1.00 95.81 193 ARG A C 1
ATOM 1474 O O . ARG A 1 193 ? 1.183 2.493 -22.374 1.00 95.81 193 ARG A O 1
ATOM 1481 N N . LEU A 1 194 ? 2.903 3.780 -23.058 1.00 94.50 194 LEU A N 1
ATOM 1482 C CA . LEU A 1 194 ? 3.669 3.747 -21.819 1.00 94.50 194 LEU A CA 1
ATOM 1483 C C . LEU A 1 194 ? 3.501 5.075 -21.079 1.00 94.50 194 LEU A C 1
ATOM 1485 O O . LEU A 1 194 ? 3.488 6.140 -21.700 1.00 94.50 194 LEU A O 1
ATOM 1489 N N . ALA A 1 195 ? 3.395 5.002 -19.757 1.00 92.56 195 ALA A N 1
ATOM 1490 C CA . ALA A 1 195 ? 3.509 6.132 -18.851 1.00 92.56 195 ALA A CA 1
ATOM 1491 C C . ALA A 1 195 ? 4.901 6.141 -18.212 1.00 92.56 195 ALA A C 1
ATOM 1493 O O . ALA A 1 195 ? 5.369 5.114 -17.718 1.00 92.56 195 ALA A O 1
ATOM 1494 N N . ILE A 1 196 ? 5.554 7.302 -18.232 1.00 92.44 196 ILE A N 1
ATOM 1495 C CA . ILE A 1 196 ? 6.924 7.503 -17.747 1.00 92.44 196 ILE A CA 1
ATOM 1496 C C . ILE A 1 196 ? 6.894 8.636 -16.722 1.00 92.44 196 ILE A C 1
ATOM 1498 O O . ILE A 1 196 ? 6.361 9.701 -17.040 1.00 92.44 196 ILE A O 1
ATOM 1502 N N . GLY A 1 197 ? 7.429 8.439 -15.516 1.00 88.62 197 GLY A N 1
ATOM 1503 C CA . GLY A 1 197 ? 7.429 9.484 -14.484 1.00 88.62 197 GLY A CA 1
ATOM 1504 C C . GLY A 1 197 ? 7.724 8.999 -13.069 1.00 88.62 197 GLY A C 1
ATOM 1505 O O . GLY A 1 197 ? 8.096 7.844 -12.861 1.00 88.62 197 GLY A O 1
ATOM 1506 N N . ASP A 1 198 ? 7.517 9.894 -12.106 1.00 76.38 198 ASP A N 1
ATOM 1507 C CA . ASP A 1 198 ? 7.731 9.659 -10.675 1.00 76.38 198 ASP A CA 1
ATOM 1508 C C . ASP A 1 198 ? 6.426 9.496 -9.898 1.00 76.38 198 ASP A C 1
ATOM 1510 O O . ASP A 1 198 ? 5.538 10.351 -9.941 1.00 76.38 198 ASP A O 1
ATOM 1514 N N . PRO A 1 199 ? 6.290 8.352 -9.232 1.00 67.44 199 PRO A N 1
ATOM 1515 C CA . PRO A 1 199 ? 5.824 7.171 -9.918 1.00 67.44 199 PRO A CA 1
ATOM 1516 C C . PRO A 1 199 ? 4.537 7.508 -10.695 1.00 67.44 199 PRO A C 1
ATOM 1518 O O . PRO A 1 199 ? 3.568 8.013 -10.116 1.00 67.44 199 PRO A O 1
ATOM 1521 N N . PRO A 1 200 ? 4.468 7.201 -12.002 1.00 55.72 200 PRO A N 1
ATOM 1522 C CA . PRO A 1 200 ? 3.465 7.750 -12.914 1.00 55.72 200 PRO A CA 1
ATOM 1523 C C . PRO A 1 200 ? 2.057 7.199 -12.656 1.00 55.72 200 PRO A C 1
ATOM 1525 O O . PRO A 1 200 ? 1.095 7.680 -13.245 1.00 55.72 200 PRO A O 1
ATOM 1528 N N . TYR A 1 201 ? 1.944 6.189 -11.789 1.00 58.94 201 TYR A N 1
ATOM 1529 C CA . TYR A 1 201 ? 0.699 5.605 -11.303 1.00 58.94 201 TYR A CA 1
ATOM 1530 C C . TYR A 1 201 ? 0.115 6.359 -10.101 1.00 58.94 201 TYR A C 1
ATOM 1532 O O . TYR A 1 201 ? -1.002 6.072 -9.697 1.00 58.94 201 TYR A O 1
ATOM 1540 N N . THR A 1 202 ? 0.816 7.323 -9.505 1.00 53.97 202 THR A N 1
ATOM 1541 C CA . THR A 1 202 ? 0.216 8.149 -8.455 1.00 53.97 202 THR A CA 1
ATOM 1542 C C . THR A 1 202 ? -0.683 9.204 -9.103 1.00 53.97 202 THR A C 1
ATOM 1544 O O . THR A 1 202 ? -0.224 10.143 -9.752 1.00 53.97 202 THR A O 1
ATOM 1547 N N . ARG A 1 203 ? -2.008 9.056 -8.963 1.00 54.44 203 ARG A N 1
ATOM 1548 C CA . ARG A 1 203 ? -2.935 10.163 -9.232 1.00 54.44 203 ARG A CA 1
ATOM 1549 C C . ARG A 1 203 ? -2.614 11.266 -8.227 1.00 54.44 203 ARG A C 1
ATOM 1551 O O . ARG A 1 203 ? -3.064 11.203 -7.085 1.00 54.44 203 ARG A O 1
ATOM 1558 N N . SER A 1 204 ? -1.880 12.302 -8.627 1.00 47.56 204 SER A N 1
ATOM 1559 C CA . SER A 1 204 ? -1.991 13.561 -7.897 1.00 47.56 204 SER A CA 1
ATOM 1560 C C . SER A 1 204 ? -3.425 14.039 -8.117 1.00 47.56 204 SER A C 1
ATOM 1562 O O . SER A 1 204 ? -3.760 14.549 -9.181 1.00 47.56 204 SER A O 1
ATOM 1564 N N . ARG A 1 205 ? -4.305 13.836 -7.124 1.00 40.59 205 ARG A N 1
ATOM 1565 C CA . ARG A 1 205 ? -5.678 14.389 -7.103 1.00 40.59 205 ARG A CA 1
ATOM 1566 C C . ARG A 1 205 ? -5.697 15.904 -7.368 1.00 40.59 205 ARG A C 1
ATOM 1568 O O . ARG A 1 205 ? -6.728 16.434 -7.757 1.00 40.59 205 ARG A O 1
ATOM 1575 N N . ASN A 1 206 ? -4.545 16.559 -7.211 1.00 41.59 206 ASN A N 1
ATOM 1576 C CA . ASN A 1 206 ? -4.280 17.949 -7.533 1.00 41.59 206 ASN A CA 1
ATOM 1577 C C . ASN A 1 206 ? -3.208 18.048 -8.632 1.00 41.59 206 ASN A C 1
ATOM 1579 O O . ASN A 1 206 ? -2.132 18.573 -8.365 1.00 41.59 206 ASN A O 1
ATOM 1583 N N . ASP A 1 207 ? -3.446 17.555 -9.848 1.00 48.34 207 ASP A N 1
ATOM 1584 C CA . ASP A 1 207 ? -2.571 17.850 -10.998 1.00 48.34 207 ASP A CA 1
ATOM 1585 C C . ASP A 1 207 ? -3.186 18.963 -11.878 1.00 48.34 207 ASP A C 1
ATOM 1587 O O . ASP A 1 207 ? -3.671 18.689 -12.981 1.00 48.34 207 ASP A O 1
ATOM 1591 N N . PRO A 1 208 ? -3.274 20.228 -11.402 1.00 40.97 208 PRO A N 1
ATOM 1592 C CA . PRO A 1 208 ? -3.670 21.332 -12.255 1.00 40.97 208 PRO A CA 1
ATOM 1593 C C . PRO A 1 208 ? -2.524 21.597 -13.237 1.00 40.97 208 PRO A C 1
ATOM 1595 O O . PRO A 1 208 ? -1.460 22.080 -12.864 1.00 40.97 208 PRO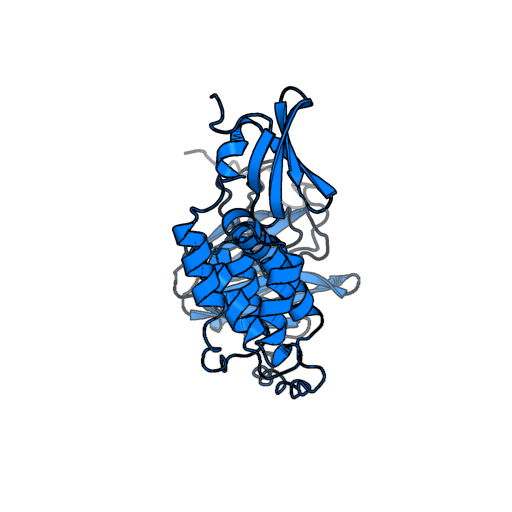 A O 1
ATOM 1598 N N . ALA A 1 209 ? -2.754 21.268 -14.507 1.00 45.66 209 ALA A N 1
ATOM 1599 C CA . ALA A 1 209 ? -1.934 21.683 -15.644 1.00 45.66 209 ALA A CA 1
ATOM 1600 C C . ALA A 1 209 ? -0.422 21.385 -15.536 1.00 45.66 209 ALA A C 1
ATOM 1602 O O . ALA A 1 209 ? 0.377 22.305 -15.645 1.00 45.66 209 ALA A O 1
ATOM 1603 N N . ASN A 1 210 ? -0.047 20.110 -15.364 1.00 47.56 210 ASN A N 1
ATOM 1604 C CA . ASN A 1 210 ? 1.128 19.376 -15.893 1.00 47.56 210 ASN A CA 1
ATOM 1605 C C . ASN A 1 210 ? 2.394 20.161 -16.348 1.00 47.56 210 ASN A C 1
ATOM 1607 O O . ASN A 1 210 ? 3.031 19.808 -17.340 1.00 47.56 210 ASN A O 1
ATOM 1611 N N . THR A 1 211 ? 2.756 21.232 -15.647 1.00 49.94 211 THR A N 1
ATOM 1612 C CA . THR A 1 211 ? 3.927 22.083 -15.868 1.00 49.94 211 THR A CA 1
ATOM 1613 C C . THR A 1 211 ? 4.144 22.897 -14.601 1.00 49.94 211 THR A C 1
ATOM 1615 O O . THR A 1 211 ? 3.440 23.866 -14.336 1.00 49.94 211 THR A O 1
ATOM 1618 N N . THR A 1 212 ? 5.147 22.527 -13.815 1.00 52.44 212 THR A N 1
ATOM 1619 C CA . THR A 1 212 ? 5.633 23.368 -12.717 1.00 52.44 212 THR A CA 1
ATOM 1620 C C . THR A 1 212 ? 7.127 23.529 -12.879 1.00 52.44 212 THR A C 1
ATOM 1622 O O . THR A 1 212 ? 7.831 22.530 -12.962 1.00 52.44 212 THR A O 1
ATOM 1625 N N . VAL A 1 213 ? 7.567 24.790 -12.890 1.00 49.84 213 VAL A N 1
ATOM 1626 C CA . VAL A 1 213 ? 8.958 25.249 -13.022 1.00 49.84 213 VAL A CA 1
ATOM 1627 C C . VAL A 1 213 ? 9.621 24.801 -14.339 1.00 49.84 213 VAL A C 1
ATOM 1629 O O . VAL A 1 213 ? 9.870 23.629 -14.584 1.00 49.84 213 VAL A O 1
ATOM 1632 N N . ALA A 1 214 ? 9.912 25.765 -15.215 1.00 60.12 214 ALA A N 1
ATOM 1633 C CA . ALA A 1 214 ? 10.761 25.591 -16.404 1.00 60.12 214 ALA A CA 1
ATOM 1634 C C . ALA A 1 214 ? 10.332 24.543 -17.466 1.00 60.12 214 ALA A C 1
ATOM 1636 O O . ALA A 1 214 ? 11.141 24.180 -18.312 1.00 60.12 214 ALA A O 1
ATOM 1637 N N . GLY A 1 215 ? 9.071 24.093 -17.490 1.00 68.56 215 GLY A N 1
ATOM 1638 C CA . GLY A 1 215 ? 8.562 23.189 -18.538 1.00 68.56 215 GLY A CA 1
ATOM 1639 C C . GLY A 1 215 ? 8.663 21.690 -18.223 1.00 68.56 215 GLY A C 1
ATOM 1640 O O . GLY A 1 215 ? 8.233 20.877 -19.043 1.00 68.56 215 GLY A O 1
ATOM 1641 N N . ALA A 1 216 ? 9.166 21.320 -17.039 1.00 75.25 216 ALA A N 1
ATOM 1642 C CA . ALA A 1 216 ? 9.195 19.935 -16.575 1.00 75.25 216 ALA A CA 1
ATOM 1643 C C . ALA A 1 216 ? 7.804 19.462 -16.109 1.00 75.25 216 ALA A C 1
ATOM 1645 O O . ALA A 1 216 ? 7.042 20.206 -15.481 1.00 75.25 216 ALA A O 1
ATOM 1646 N N . ARG A 1 217 ? 7.476 18.206 -16.425 1.00 83.06 217 ARG A N 1
ATOM 1647 C CA . ARG A 1 217 ? 6.204 17.542 -16.089 1.00 83.06 217 ARG A CA 1
ATOM 1648 C C . ARG A 1 217 ? 6.447 16.419 -15.089 1.00 83.06 217 ARG A C 1
ATOM 1650 O O . ARG A 1 217 ? 7.561 15.927 -15.004 1.00 83.06 217 ARG A O 1
ATOM 1657 N N . ARG A 1 218 ? 5.435 15.959 -14.352 1.00 80.25 218 ARG A N 1
ATOM 1658 C CA . ARG A 1 218 ? 5.602 14.789 -13.458 1.00 80.25 218 ARG A CA 1
ATOM 1659 C C . ARG A 1 218 ? 5.587 13.465 -14.210 1.00 80.25 218 ARG A C 1
ATOM 1661 O O . ARG A 1 218 ? 6.294 12.526 -13.859 1.00 80.25 218 ARG A O 1
ATOM 1668 N N . ASN A 1 219 ? 4.773 13.400 -15.259 1.00 85.50 219 ASN A N 1
ATOM 1669 C CA . ASN A 1 219 ? 4.656 12.232 -16.111 1.00 85.50 219 ASN A CA 1
ATOM 1670 C C . ASN A 1 219 ? 4.530 12.630 -17.586 1.00 85.50 219 ASN A C 1
ATOM 1672 O O . ASN A 1 219 ? 4.144 13.749 -17.934 1.00 85.50 219 ASN A O 1
ATOM 1676 N N . THR A 1 220 ? 4.854 11.687 -18.463 1.00 89.94 220 THR A N 1
ATOM 1677 C CA . THR A 1 220 ? 4.554 11.767 -19.891 1.00 89.94 220 THR A CA 1
ATOM 1678 C C . THR A 1 220 ? 3.980 10.445 -20.387 1.00 89.94 220 THR A C 1
ATOM 1680 O O . THR A 1 220 ? 4.248 9.382 -19.822 1.00 89.94 220 THR A O 1
ATOM 1683 N N . LEU A 1 221 ? 3.173 10.522 -21.443 1.00 92.56 221 LEU A N 1
ATOM 1684 C CA . LEU A 1 221 ? 2.614 9.369 -22.136 1.00 92.56 221 LEU A CA 1
ATOM 1685 C C . LEU A 1 221 ? 3.242 9.282 -23.523 1.00 92.56 221 LEU A C 1
ATOM 1687 O O . LEU A 1 221 ? 3.294 10.281 -24.239 1.00 92.56 221 LEU A O 1
ATOM 1691 N N . VAL A 1 222 ? 3.665 8.086 -23.917 1.00 94.81 222 VAL A N 1
ATOM 1692 C CA . VAL A 1 222 ? 4.217 7.834 -25.251 1.00 94.81 222 VAL A CA 1
ATOM 1693 C C . VAL A 1 222 ? 3.506 6.651 -25.891 1.00 94.81 222 VAL A C 1
ATOM 1695 O O . VAL A 1 222 ? 3.311 5.626 -25.240 1.00 94.81 222 VAL A O 1
ATOM 1698 N N . SER A 1 223 ? 3.108 6.787 -27.157 1.00 97.25 223 SER A N 1
ATOM 1699 C CA . SER A 1 223 ? 2.613 5.656 -27.946 1.00 97.25 223 SER A CA 1
ATOM 1700 C C . SER A 1 223 ? 3.710 4.606 -28.057 1.00 97.25 223 SER A C 1
ATOM 1702 O O . SER A 1 223 ? 4.848 4.940 -28.375 1.00 97.25 223 SER A O 1
ATOM 1704 N N . ALA A 1 224 ? 3.392 3.349 -27.780 1.00 97.62 224 ALA A N 1
ATOM 1705 C CA . ALA A 1 224 ? 4.369 2.282 -27.631 1.00 97.62 224 ALA A CA 1
ATOM 1706 C C . ALA A 1 224 ? 3.836 0.967 -28.198 1.00 97.62 224 ALA A C 1
ATOM 1708 O O . ALA A 1 224 ? 2.632 0.707 -28.205 1.00 97.62 224 ALA A O 1
ATOM 1709 N N . LYS A 1 225 ? 4.750 0.141 -28.707 1.00 97.94 225 LYS A N 1
ATOM 1710 C CA . LYS A 1 225 ? 4.391 -1.118 -29.354 1.00 97.94 225 LYS A CA 1
ATOM 1711 C C . LYS A 1 225 ? 3.873 -2.129 -28.331 1.00 97.94 225 LYS A C 1
ATOM 1713 O O . LYS A 1 225 ? 4.576 -2.445 -27.373 1.00 97.94 225 LYS A O 1
ATOM 1718 N N . LYS A 1 226 ? 2.665 -2.661 -28.553 1.00 97.00 226 LYS A N 1
ATOM 1719 C CA . LYS A 1 226 ? 2.122 -3.795 -27.785 1.00 97.00 226 LYS A CA 1
ATOM 1720 C C . LYS A 1 226 ? 3.063 -4.986 -27.860 1.00 97.00 226 LYS A C 1
ATOM 1722 O O . LYS A 1 226 ? 3.604 -5.268 -28.926 1.00 97.00 226 LYS A O 1
ATOM 1727 N N . GLY A 1 227 ? 3.171 -5.723 -26.763 1.00 95.81 227 GLY A N 1
ATOM 1728 C CA . GLY A 1 227 ? 4.025 -6.899 -26.711 1.00 95.81 227 GLY A CA 1
ATOM 1729 C C . GLY A 1 227 ? 4.881 -6.936 -25.461 1.00 95.81 227 GLY A C 1
ATOM 1730 O O . GLY A 1 227 ? 4.596 -6.283 -24.455 1.00 95.81 227 GLY A O 1
ATOM 1731 N N . ARG A 1 228 ? 5.936 -7.735 -25.539 1.00 95.75 228 ARG A N 1
ATOM 1732 C CA . ARG A 1 228 ? 6.857 -7.952 -24.437 1.00 95.75 228 ARG A CA 1
ATOM 1733 C C . ARG A 1 228 ? 7.936 -6.873 -24.417 1.00 95.75 228 ARG A C 1
ATOM 1735 O O . ARG A 1 228 ? 8.577 -6.581 -25.427 1.00 95.75 228 ARG A O 1
ATOM 1742 N N . TRP A 1 229 ? 8.148 -6.312 -23.236 1.00 96.94 229 TRP A N 1
ATOM 1743 C CA . TRP A 1 229 ? 9.150 -5.297 -22.944 1.00 96.94 229 TRP A CA 1
ATOM 1744 C C . TRP A 1 229 ? 10.112 -5.788 -21.872 1.00 96.94 229 TRP A C 1
ATOM 1746 O O . TRP A 1 229 ? 9.793 -6.667 -21.077 1.00 96.94 229 TRP A O 1
ATOM 1756 N N . HIS A 1 230 ? 11.306 -5.213 -21.859 1.00 95.19 230 HIS A N 1
ATOM 1757 C CA . HIS A 1 230 ? 12.413 -5.610 -21.003 1.00 95.19 230 HIS A CA 1
ATOM 1758 C C . HIS A 1 230 ? 12.981 -4.379 -20.304 1.00 95.19 230 HIS A C 1
ATOM 1760 O O . HIS A 1 230 ? 13.324 -3.400 -20.966 1.00 95.19 230 HIS A O 1
ATOM 1766 N N . GLY A 1 231 ? 13.050 -4.426 -18.975 1.00 94.88 231 GLY A N 1
ATOM 1767 C CA . GLY A 1 231 ? 13.610 -3.356 -18.157 1.00 94.88 231 GLY A CA 1
ATOM 1768 C C . GLY A 1 231 ? 15.114 -3.529 -17.970 1.00 94.88 231 GLY A C 1
ATOM 1769 O O . GLY A 1 231 ? 15.571 -4.639 -17.690 1.00 94.88 231 GLY A O 1
ATOM 1770 N N . PHE A 1 232 ? 15.871 -2.442 -18.082 1.00 95.00 232 PHE A N 1
ATOM 1771 C CA . PHE A 1 232 ? 17.312 -2.418 -17.839 1.00 95.00 232 PHE A CA 1
ATOM 1772 C C . PHE A 1 232 ? 17.724 -1.177 -17.049 1.00 95.00 232 PHE A C 1
ATOM 1774 O O . PHE A 1 232 ? 17.144 -0.109 -17.237 1.00 95.00 232 PHE A O 1
ATOM 1781 N N . ILE A 1 233 ? 18.766 -1.298 -16.231 1.00 94.00 233 ILE A N 1
ATOM 1782 C CA . ILE A 1 233 ? 19.471 -0.166 -15.625 1.00 94.00 233 ILE A CA 1
ATOM 1783 C C . ILE A 1 233 ? 20.861 -0.077 -16.233 1.00 94.00 233 ILE A C 1
ATOM 1785 O O . ILE A 1 233 ? 21.574 -1.074 -16.314 1.00 94.00 233 ILE A O 1
ATOM 1789 N N . HIS A 1 234 ? 21.259 1.121 -16.644 1.00 93.38 234 HIS A N 1
ATOM 1790 C CA . HIS A 1 234 ? 22.669 1.407 -16.873 1.00 93.38 234 HIS A CA 1
ATOM 1791 C C . HIS A 1 234 ? 23.278 1.887 -15.549 1.00 93.38 234 HIS A C 1
ATOM 1793 O O . HIS A 1 234 ? 22.770 2.864 -14.988 1.00 93.38 234 HIS A O 1
ATOM 1799 N N . PRO A 1 235 ? 24.333 1.245 -15.024 1.00 88.94 235 PRO A N 1
ATOM 1800 C CA . PRO A 1 235 ? 24.989 1.691 -13.805 1.00 88.94 235 PRO A CA 1
ATOM 1801 C C . PRO A 1 235 ? 25.661 3.052 -14.037 1.00 88.94 235 PRO A C 1
ATOM 1803 O O . PRO A 1 235 ? 26.241 3.319 -15.088 1.00 88.94 235 PRO A O 1
ATOM 1806 N N . GLY A 1 236 ? 25.536 3.938 -13.063 1.00 86.12 236 GLY A N 1
ATOM 1807 C CA . GLY A 1 236 ? 26.173 5.246 -12.995 1.00 86.12 236 GLY A CA 1
ATOM 1808 C C . GLY A 1 236 ? 27.396 5.234 -12.077 1.00 86.12 236 GLY A C 1
ATOM 1809 O O . GLY A 1 236 ? 27.945 4.182 -11.737 1.00 86.12 236 GLY A O 1
ATOM 1810 N N . ALA A 1 237 ? 27.835 6.426 -11.670 1.00 83.25 237 ALA A N 1
ATOM 1811 C CA . ALA A 1 237 ? 28.933 6.576 -10.720 1.00 83.25 237 ALA A CA 1
ATOM 1812 C C . ALA A 1 237 ? 28.572 5.981 -9.346 1.00 83.25 237 ALA A C 1
ATOM 1814 O O . ALA A 1 237 ? 27.410 5.974 -8.941 1.00 83.25 237 ALA A O 1
ATOM 1815 N N . GLU A 1 238 ? 29.582 5.482 -8.628 1.00 83.38 238 GLU A N 1
ATOM 1816 C CA . GLU A 1 238 ? 29.442 4.971 -7.252 1.00 83.38 238 GLU A CA 1
ATOM 1817 C C . GLU A 1 238 ? 28.411 3.836 -7.084 1.00 83.38 238 GLU A C 1
ATOM 1819 O O . GLU A 1 238 ? 27.851 3.654 -6.007 1.00 83.38 238 GLU A O 1
ATOM 1824 N N . GLY A 1 239 ? 28.134 3.067 -8.144 1.00 80.50 239 GLY A N 1
ATOM 1825 C CA . GLY A 1 239 ? 27.167 1.963 -8.094 1.00 80.50 239 GLY A CA 1
ATOM 1826 C C . GLY A 1 239 ? 25.701 2.404 -8.040 1.00 80.50 239 GLY A C 1
ATOM 1827 O O . GLY A 1 239 ? 24.825 1.577 -7.800 1.00 80.50 239 GLY A O 1
ATOM 1828 N N . ARG A 1 240 ? 25.415 3.690 -8.272 1.00 84.31 240 ARG A N 1
ATOM 1829 C CA . ARG A 1 240 ? 24.049 4.225 -8.355 1.00 84.31 240 ARG A CA 1
ATOM 1830 C C . ARG A 1 240 ? 23.472 4.015 -9.757 1.00 84.31 240 ARG A C 1
ATOM 1832 O O . ARG A 1 240 ? 24.248 3.976 -10.706 1.00 84.31 240 ARG A O 1
ATOM 1839 N N . PRO A 1 241 ? 22.146 3.920 -9.947 1.00 87.75 241 PRO A N 1
ATOM 1840 C CA . PRO A 1 241 ? 21.553 3.905 -11.284 1.00 87.75 241 PRO A CA 1
ATOM 1841 C C . PRO A 1 241 ? 21.893 5.183 -12.064 1.00 87.75 241 PRO A C 1
ATOM 1843 O O . PRO A 1 241 ? 21.669 6.287 -11.583 1.00 87.75 241 PRO A O 1
ATOM 1846 N N . GLY A 1 242 ? 22.436 5.036 -13.272 1.00 90.38 242 GLY A N 1
ATOM 1847 C CA . GLY A 1 242 ? 22.721 6.147 -14.184 1.00 90.38 242 GLY A CA 1
ATOM 1848 C C . GLY A 1 242 ? 21.596 6.395 -15.186 1.00 90.38 242 GLY A C 1
ATOM 1849 O O . GLY A 1 242 ? 21.394 7.527 -15.604 1.00 90.38 242 GLY A O 1
ATOM 1850 N N . ALA A 1 243 ? 20.845 5.358 -15.562 1.00 94.06 243 ALA A N 1
ATOM 1851 C CA . ALA A 1 243 ? 19.658 5.483 -16.405 1.00 94.06 243 ALA A CA 1
ATOM 1852 C C . ALA A 1 243 ? 18.750 4.249 -16.290 1.00 94.06 243 ALA A C 1
ATOM 1854 O O . ALA A 1 243 ? 19.230 3.140 -16.044 1.00 94.06 243 ALA A O 1
ATOM 1855 N N . LEU A 1 244 ? 17.453 4.434 -16.542 1.00 95.75 244 LEU A N 1
ATOM 1856 C CA . LEU A 1 244 ? 16.444 3.375 -16.655 1.00 95.75 244 LEU A CA 1
ATOM 1857 C C . LEU A 1 244 ? 15.992 3.234 -18.110 1.00 95.75 244 LEU A C 1
ATOM 1859 O O . LEU A 1 244 ? 15.627 4.223 -18.739 1.00 95.75 244 LEU A O 1
ATOM 1863 N N . PHE A 1 245 ? 15.934 2.008 -18.627 1.00 97.06 245 PHE A N 1
ATOM 1864 C CA . PHE A 1 245 ? 15.450 1.708 -19.973 1.00 97.06 245 PHE A CA 1
ATOM 1865 C C . PHE A 1 245 ? 14.324 0.677 -19.963 1.00 97.06 245 PHE A C 1
ATOM 1867 O O . PHE A 1 245 ? 14.372 -0.304 -19.225 1.00 97.06 245 PHE A O 1
ATOM 1874 N N . ALA A 1 246 ? 13.355 0.867 -20.855 1.00 97.25 246 ALA A N 1
ATOM 1875 C CA . ALA A 1 246 ? 12.390 -0.140 -21.271 1.00 97.25 246 ALA A CA 1
ATOM 1876 C C . ALA A 1 246 ? 12.559 -0.397 -22.774 1.00 97.25 246 ALA A C 1
ATOM 1878 O O . ALA A 1 246 ? 12.478 0.525 -23.589 1.00 97.25 246 ALA A O 1
ATOM 1879 N N . VAL A 1 247 ? 12.797 -1.653 -23.144 1.00 97.69 247 VAL A N 1
ATOM 1880 C CA . VAL A 1 247 ? 13.149 -2.069 -24.509 1.00 97.69 247 VAL A CA 1
ATOM 1881 C C . VAL A 1 247 ? 12.145 -3.104 -25.000 1.00 97.69 247 VAL A C 1
ATOM 1883 O O . VAL A 1 247 ? 11.982 -4.149 -24.370 1.00 97.69 247 VAL A O 1
ATOM 1886 N N . HIS A 1 248 ? 11.487 -2.844 -26.127 1.00 98.00 248 HIS A N 1
ATOM 1887 C CA . HIS A 1 248 ? 10.619 -3.830 -26.767 1.00 98.00 248 HIS A CA 1
ATOM 1888 C C . HIS A 1 248 ? 11.448 -5.020 -27.278 1.00 98.00 248 HIS A C 1
ATOM 1890 O O . HIS A 1 248 ? 12.558 -4.830 -27.780 1.00 98.00 248 HIS A O 1
ATOM 1896 N N . GLU A 1 249 ? 10.908 -6.240 -27.201 1.00 96.88 249 GLU A N 1
ATOM 1897 C CA . GLU A 1 249 ? 11.616 -7.488 -27.541 1.00 96.88 249 GLU A CA 1
ATOM 1898 C C . GLU A 1 249 ? 12.298 -7.446 -28.927 1.00 96.88 249 GLU A C 1
ATOM 1900 O O . GLU A 1 249 ? 13.434 -7.890 -29.092 1.00 96.88 249 GLU A O 1
ATOM 1905 N N . GLU A 1 250 ? 11.667 -6.797 -29.909 1.00 97.25 250 GLU A N 1
ATOM 1906 C CA . GLU A 1 250 ? 12.206 -6.629 -31.271 1.00 97.25 250 GLU A CA 1
ATOM 1907 C C . GLU A 1 250 ? 13.482 -5.775 -31.372 1.00 97.25 250 GLU A C 1
ATOM 1909 O O . GLU A 1 250 ? 14.212 -5.867 -32.362 1.00 97.25 250 GLU A O 1
ATOM 1914 N N . ARG A 1 251 ? 13.758 -4.923 -30.379 1.00 97.12 251 ARG A N 1
ATOM 1915 C CA . ARG A 1 251 ? 14.954 -4.068 -30.336 1.00 97.12 251 ARG A CA 1
ATOM 1916 C C . ARG A 1 251 ? 16.026 -4.595 -29.387 1.00 97.12 251 ARG A C 1
ATOM 1918 O O . ARG A 1 251 ? 17.102 -4.012 -29.338 1.00 97.12 251 ARG A O 1
ATOM 1925 N N . LEU A 1 252 ? 15.811 -5.720 -28.698 1.00 94.19 252 LEU A N 1
ATOM 1926 C CA . LEU A 1 252 ? 16.791 -6.272 -27.752 1.00 94.19 252 LEU A CA 1
ATOM 1927 C C . LEU A 1 252 ? 18.166 -6.519 -28.378 1.00 94.19 252 LEU A C 1
ATOM 1929 O O . LEU A 1 252 ? 19.183 -6.113 -27.823 1.00 94.19 252 LEU A O 1
ATOM 1933 N N . LYS A 1 253 ? 18.205 -7.140 -29.563 1.00 93.19 253 LYS A N 1
ATOM 1934 C CA . LYS A 1 253 ? 19.466 -7.471 -30.254 1.00 93.19 253 LYS A CA 1
ATOM 1935 C C . LYS A 1 253 ? 20.266 -6.237 -30.670 1.00 93.19 253 LYS A C 1
ATOM 1937 O O . LYS A 1 253 ? 21.463 -6.334 -30.913 1.00 93.19 253 LYS A O 1
ATOM 1942 N N . THR A 1 254 ? 19.602 -5.095 -30.800 1.00 95.50 254 THR A N 1
ATOM 1943 C CA . THR A 1 254 ? 20.192 -3.852 -31.296 1.00 95.50 254 THR A CA 1
ATOM 1944 C C . THR A 1 254 ? 20.178 -2.744 -30.250 1.00 95.50 254 THR A C 1
ATOM 1946 O O . THR A 1 254 ? 20.578 -1.624 -30.560 1.00 95.50 254 THR A O 1
ATOM 1949 N N . PHE A 1 255 ? 19.778 -3.062 -29.013 1.00 95.56 255 PHE A N 1
ATOM 1950 C CA . PHE A 1 255 ? 19.479 -2.102 -27.957 1.00 95.56 255 PHE A CA 1
ATOM 1951 C C . PHE A 1 255 ? 20.628 -1.124 -27.720 1.00 95.56 255 PHE A C 1
ATOM 1953 O O . PHE A 1 255 ? 20.424 0.074 -27.869 1.00 95.56 255 PHE A O 1
ATOM 1960 N N . VAL A 1 256 ? 21.840 -1.612 -27.443 1.00 94.62 256 VAL A N 1
ATOM 1961 C CA . VAL A 1 256 ? 22.997 -0.750 -27.126 1.00 94.62 256 VAL A CA 1
ATOM 1962 C C . VAL A 1 256 ? 23.289 0.245 -28.254 1.00 94.62 256 VAL A C 1
ATOM 1964 O O . VAL A 1 256 ? 23.508 1.429 -28.016 1.00 94.62 256 VAL A O 1
ATOM 1967 N N . ARG A 1 257 ? 23.233 -0.216 -29.507 1.00 94.50 257 ARG A N 1
ATOM 1968 C CA . ARG A 1 257 ? 23.451 0.634 -30.686 1.00 94.50 257 ARG A CA 1
ATOM 1969 C C . ARG A 1 257 ? 22.325 1.652 -30.871 1.00 94.50 257 ARG A C 1
ATOM 1971 O O . ARG A 1 257 ? 22.568 2.785 -31.277 1.00 94.50 257 ARG A O 1
ATOM 1978 N N . ASP A 1 258 ? 21.089 1.230 -30.645 1.00 95.31 258 ASP A N 1
ATOM 1979 C CA . ASP A 1 258 ? 19.902 2.033 -30.910 1.00 95.31 258 ASP A CA 1
ATOM 1980 C C . ASP A 1 258 ? 19.582 3.002 -29.754 1.00 95.31 258 ASP A C 1
ATOM 1982 O O . ASP A 1 258 ? 18.974 4.044 -29.990 1.00 95.31 258 ASP A O 1
ATOM 1986 N N . ALA A 1 259 ? 20.083 2.743 -28.541 1.00 91.81 259 ALA A N 1
ATOM 1987 C CA . ALA A 1 259 ? 20.006 3.649 -27.394 1.00 91.81 259 ALA A CA 1
ATOM 1988 C C . ALA A 1 259 ? 20.690 5.001 -27.674 1.00 91.81 259 ALA A C 1
ATOM 1990 O O . ALA A 1 259 ? 20.185 6.048 -27.277 1.00 91.81 259 ALA A O 1
ATOM 1991 N N . ALA A 1 260 ? 21.774 5.013 -28.457 1.00 91.56 260 ALA A N 1
ATOM 1992 C CA . ALA A 1 260 ? 22.439 6.247 -28.889 1.00 91.56 260 ALA A CA 1
ATOM 1993 C C . ALA A 1 260 ? 21.583 7.118 -29.839 1.00 91.56 260 ALA A C 1
ATOM 1995 O O . ALA A 1 260 ? 21.932 8.264 -30.117 1.00 91.56 260 ALA A O 1
ATOM 1996 N N . LYS A 1 261 ? 20.471 6.583 -30.364 1.00 95.56 261 LYS A N 1
ATOM 1997 C CA . LYS A 1 261 ? 19.560 7.274 -31.293 1.00 95.56 261 LYS A CA 1
ATOM 1998 C C . LYS A 1 261 ? 18.310 7.825 -30.609 1.00 95.56 261 LYS A C 1
ATOM 2000 O O . LYS A 1 261 ? 17.466 8.410 -31.290 1.00 95.56 261 LYS A O 1
ATOM 2005 N N . LEU A 1 262 ? 18.166 7.615 -29.300 1.00 95.31 262 LEU A N 1
ATOM 2006 C CA . LEU A 1 262 ? 17.033 8.117 -28.533 1.00 95.31 262 LEU A CA 1
ATOM 2007 C C . LEU A 1 262 ? 16.916 9.639 -28.688 1.00 95.31 262 LEU A C 1
ATOM 2009 O O . LEU A 1 262 ? 17.909 10.369 -28.668 1.00 95.31 262 LEU A O 1
ATOM 2013 N N . ARG A 1 263 ? 15.686 10.124 -28.856 1.00 96.44 263 ARG A N 1
ATOM 2014 C CA . ARG A 1 263 ? 15.380 11.555 -28.929 1.00 96.44 263 ARG A CA 1
ATOM 2015 C C . ARG A 1 263 ? 14.615 11.980 -27.679 1.00 96.44 263 ARG A C 1
ATOM 2017 O O . ARG A 1 263 ? 13.717 11.238 -27.279 1.00 96.44 263 ARG A O 1
ATOM 2024 N N . PRO A 1 264 ? 14.925 13.143 -27.078 1.00 95.44 264 PRO A N 1
ATOM 2025 C CA . PRO A 1 264 ? 14.167 13.658 -25.944 1.00 95.44 264 PRO A CA 1
ATOM 2026 C C . PRO A 1 264 ? 12.678 13.788 -26.274 1.00 95.44 264 PRO A C 1
ATOM 2028 O O . PRO A 1 264 ? 12.318 14.320 -27.323 1.00 95.44 264 PRO A O 1
ATOM 2031 N N . ILE A 1 265 ? 11.826 13.318 -25.365 1.00 94.19 265 ILE A N 1
ATOM 2032 C CA . ILE A 1 265 ? 10.362 13.405 -25.470 1.00 94.19 265 ILE A CA 1
ATOM 2033 C C . ILE A 1 265 ? 9.732 14.191 -24.316 1.00 94.19 265 ILE A C 1
ATOM 2035 O O . ILE A 1 265 ? 8.638 14.727 -24.478 1.00 94.19 265 ILE A O 1
ATOM 2039 N N . ALA A 1 266 ? 10.396 14.274 -23.158 1.00 90.88 266 ALA A N 1
ATOM 2040 C CA . ALA A 1 266 ? 9.938 15.070 -22.024 1.00 90.88 266 ALA A CA 1
ATOM 2041 C C . ALA A 1 266 ? 11.075 15.370 -21.038 1.00 90.88 266 ALA A C 1
ATOM 2043 O O . ALA A 1 266 ? 12.038 14.611 -20.930 1.00 90.88 266 ALA A O 1
ATOM 2044 N N . GLN A 1 267 ? 10.907 16.447 -20.272 1.00 91.31 267 GLN A N 1
ATOM 2045 C CA . GLN A 1 267 ? 11.616 16.662 -19.013 1.00 91.31 267 GLN A CA 1
ATOM 2046 C C . GLN A 1 267 ? 10.687 16.269 -17.866 1.00 91.31 267 GLN A C 1
ATOM 2048 O O . GLN A 1 267 ? 9.540 16.722 -17.818 1.00 91.31 267 GLN A O 1
ATOM 2053 N N . LEU A 1 268 ? 11.175 15.411 -16.977 1.00 88.88 268 LEU A N 1
ATOM 2054 C CA . LEU A 1 268 ? 10.412 14.791 -15.908 1.00 88.88 268 LEU A CA 1
ATOM 2055 C C . LEU A 1 268 ? 10.936 15.228 -14.550 1.00 88.88 268 LEU A C 1
ATOM 2057 O O . LEU A 1 268 ? 12.106 15.027 -14.248 1.00 88.88 268 LEU A O 1
ATOM 2061 N N . ARG A 1 269 ? 10.061 15.802 -13.731 1.00 86.31 269 ARG A N 1
ATOM 2062 C CA . ARG A 1 269 ? 10.348 16.124 -12.338 1.00 86.31 269 ARG A CA 1
ATOM 2063 C C . ARG A 1 269 ? 10.078 14.906 -11.455 1.00 86.31 269 ARG A C 1
ATOM 2065 O O . ARG A 1 269 ? 8.994 14.331 -11.532 1.00 86.31 269 ARG A O 1
ATOM 2072 N N . VAL A 1 270 ? 11.048 14.577 -10.613 1.00 84.81 270 VAL A N 1
ATOM 2073 C CA . VAL A 1 270 ? 11.005 13.534 -9.585 1.00 84.81 270 VAL A CA 1
ATOM 2074 C C . VAL A 1 270 ? 11.112 14.214 -8.222 1.00 84.81 270 VAL A C 1
ATOM 2076 O O . VAL A 1 270 ? 12.047 14.976 -8.002 1.00 84.81 270 VAL A O 1
ATOM 2079 N N . ASP A 1 271 ? 10.153 13.948 -7.344 1.00 79.06 271 ASP A N 1
ATOM 2080 C CA . ASP A 1 271 ? 10.066 14.394 -5.949 1.00 79.06 271 ASP A CA 1
ATOM 2081 C C . ASP A 1 271 ? 10.132 13.205 -4.948 1.00 79.06 271 ASP A C 1
ATOM 2083 O O . ASP A 1 271 ? 10.073 13.412 -3.738 1.00 79.06 271 ASP A O 1
ATOM 2087 N N . GLY A 1 272 ? 10.158 11.954 -5.428 1.00 74.44 272 GLY A N 1
ATOM 2088 C CA . GLY A 1 272 ? 10.214 10.735 -4.610 1.00 74.44 272 GLY A CA 1
ATOM 2089 C C . GLY A 1 272 ? 11.484 9.901 -4.791 1.00 74.44 272 GLY A C 1
ATOM 2090 O O . GLY A 1 272 ? 11.526 8.753 -4.346 1.00 74.44 272 GLY A O 1
ATOM 2091 N N . GLY A 1 273 ? 12.495 10.430 -5.485 1.00 84.44 273 GLY A N 1
ATOM 2092 C CA . GLY A 1 273 ? 13.720 9.706 -5.846 1.00 84.44 273 GLY A CA 1
ATOM 2093 C C . GLY A 1 273 ? 13.526 8.457 -6.720 1.00 84.44 273 GLY A C 1
ATOM 2094 O O . GLY A 1 273 ? 14.436 7.630 -6.811 1.00 84.44 273 GLY A O 1
ATOM 2095 N N . GLN A 1 274 ? 12.360 8.284 -7.350 1.00 87.69 274 GLN A N 1
ATOM 2096 C CA . GLN A 1 274 ? 12.018 7.102 -8.142 1.00 87.69 274 GLN A CA 1
ATOM 2097 C C . GLN A 1 274 ? 11.556 7.472 -9.553 1.00 87.69 274 GLN A C 1
ATOM 2099 O O . GLN A 1 274 ? 11.072 8.563 -9.835 1.00 87.69 274 GLN A O 1
ATOM 2104 N N . MET A 1 275 ? 11.728 6.534 -10.478 1.00 89.88 275 MET A N 1
ATOM 2105 C CA . MET A 1 275 ? 11.271 6.660 -11.854 1.00 89.88 275 MET A CA 1
ATOM 2106 C C . MET A 1 275 ? 10.732 5.322 -12.324 1.00 89.88 275 MET A C 1
ATOM 2108 O O . MET A 1 275 ? 11.350 4.278 -12.106 1.00 89.88 275 MET A O 1
ATOM 2112 N N . ALA A 1 276 ? 9.599 5.344 -13.015 1.00 91.88 276 ALA A N 1
ATOM 2113 C CA . ALA A 1 276 ? 9.018 4.142 -13.587 1.00 91.88 276 ALA A CA 1
ATOM 2114 C C . ALA A 1 276 ? 8.578 4.341 -15.036 1.00 91.88 276 ALA A C 1
ATOM 2116 O O . ALA A 1 276 ? 8.172 5.429 -15.446 1.00 91.88 276 ALA A O 1
ATOM 2117 N N . VAL A 1 277 ? 8.637 3.240 -15.785 1.00 93.56 277 VAL A N 1
ATOM 2118 C CA . VAL A 1 277 ? 8.069 3.077 -17.123 1.00 93.56 277 VAL A CA 1
ATOM 2119 C C . VAL A 1 277 ? 7.058 1.940 -17.032 1.00 93.56 277 VAL A C 1
ATOM 2121 O O . VAL A 1 277 ? 7.434 0.796 -16.784 1.00 93.56 277 VAL A O 1
ATOM 2124 N N . VAL A 1 278 ? 5.772 2.249 -17.181 1.00 92.38 278 VAL A N 1
ATOM 2125 C CA . VAL A 1 278 ? 4.672 1.289 -16.984 1.00 92.38 278 VAL A CA 1
ATOM 2126 C C . VAL A 1 278 ? 3.661 1.372 -18.120 1.00 92.38 278 VAL A C 1
ATOM 2128 O O . VAL A 1 278 ? 3.582 2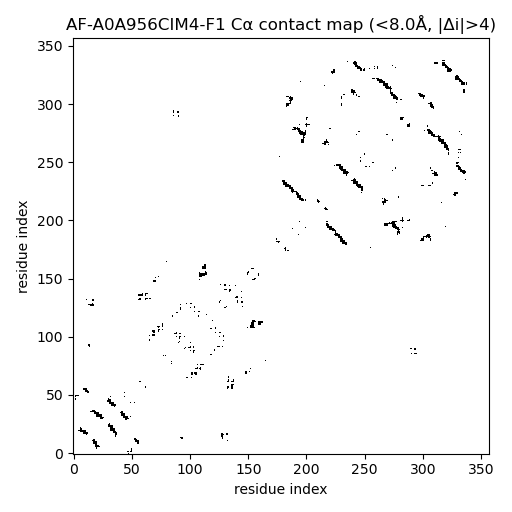.383 -18.814 1.00 92.38 278 VAL A O 1
ATOM 2131 N N . ASP A 1 279 ? 2.859 0.329 -18.300 1.00 92.56 279 ASP A N 1
ATOM 2132 C CA . ASP A 1 279 ? 1.663 0.372 -19.141 1.00 92.56 279 ASP A CA 1
ATOM 2133 C C . ASP A 1 279 ? 0.753 1.536 -18.707 1.00 92.56 279 ASP A C 1
ATOM 2135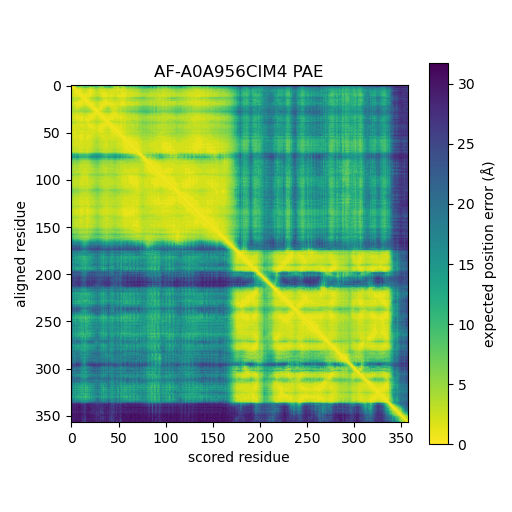 O O . ASP A 1 279 ? 0.408 1.675 -17.537 1.00 92.56 279 ASP A O 1
ATOM 2139 N N . ALA A 1 280 ? 0.341 2.404 -19.627 1.00 90.56 280 ALA A N 1
ATOM 2140 C CA . ALA A 1 280 ? -0.540 3.513 -19.274 1.00 90.56 280 ALA A CA 1
ATOM 2141 C C . ALA A 1 280 ? -1.894 3.037 -18.715 1.00 90.56 280 ALA A C 1
ATOM 2143 O O . ALA A 1 280 ? -2.513 3.771 -17.948 1.00 90.56 280 ALA A O 1
ATOM 2144 N N . ALA A 1 281 ? -2.342 1.822 -19.057 1.00 86.38 281 ALA A N 1
ATOM 2145 C CA . ALA A 1 281 ? -3.582 1.249 -18.537 1.00 86.38 281 ALA A CA 1
ATOM 2146 C C . ALA A 1 281 ? -3.551 1.064 -17.012 1.00 86.38 281 ALA A C 1
ATOM 2148 O O . ALA A 1 281 ? -4.568 1.263 -16.353 1.00 86.38 281 ALA A O 1
ATOM 2149 N N . VAL A 1 282 ? -2.381 0.770 -16.429 1.00 80.38 282 VAL A N 1
ATOM 2150 C CA . VAL A 1 282 ? -2.269 0.581 -14.975 1.00 80.38 282 VAL A CA 1
ATOM 2151 C C . VAL A 1 282 ? -2.278 1.893 -14.196 1.00 80.38 282 VAL A C 1
ATOM 2153 O O . VAL A 1 282 ? -2.448 1.893 -12.979 1.00 80.38 282 VAL A O 1
ATOM 2156 N N . ARG A 1 283 ? -2.132 3.036 -14.883 1.00 72.62 283 ARG A N 1
ATOM 2157 C CA . ARG A 1 283 ? -2.273 4.348 -14.248 1.00 72.62 283 ARG A CA 1
ATOM 2158 C C . ARG A 1 283 ? -3.675 4.546 -13.700 1.00 72.62 283 ARG A C 1
ATOM 2160 O O . ARG A 1 283 ? -3.815 5.215 -12.692 1.00 72.62 283 ARG A O 1
ATOM 2167 N N . ASP A 1 284 ? -4.696 4.008 -14.351 1.00 70.69 284 ASP A N 1
ATOM 2168 C CA . ASP A 1 284 ? -6.086 4.169 -13.922 1.00 70.69 284 ASP A CA 1
ATOM 2169 C C . ASP A 1 284 ? -6.629 2.932 -13.187 1.00 70.69 284 ASP A C 1
ATOM 2171 O O . ASP A 1 284 ? -7.788 2.922 -12.779 1.00 70.69 284 ASP A O 1
ATOM 2175 N N . ASP A 1 285 ? -5.776 1.931 -12.954 1.00 75.00 285 ASP A N 1
ATOM 2176 C CA . ASP A 1 285 ? -6.081 0.739 -12.167 1.00 75.00 285 ASP A CA 1
ATOM 2177 C C . ASP A 1 285 ? -5.811 1.002 -10.677 1.00 75.00 285 ASP A C 1
ATOM 2179 O O . ASP A 1 285 ? -4.669 0.975 -10.207 1.00 75.00 285 ASP A O 1
ATOM 2183 N N . GLU A 1 286 ? -6.879 1.240 -9.914 1.00 69.62 286 GLU A N 1
ATOM 2184 C CA . GLU A 1 286 ? -6.808 1.474 -8.466 1.00 69.62 286 GLU A CA 1
ATOM 2185 C C . GLU A 1 286 ? -6.102 0.330 -7.726 1.00 69.62 286 GLU A C 1
ATOM 2187 O O . GLU A 1 286 ? -5.305 0.574 -6.821 1.00 69.62 286 GLU A O 1
ATOM 2192 N N . SER A 1 287 ? -6.296 -0.921 -8.157 1.00 66.56 287 SER A N 1
ATOM 2193 C CA . SER A 1 287 ? -5.676 -2.088 -7.522 1.00 66.56 287 SER A CA 1
ATOM 2194 C C . SER A 1 287 ? -4.150 -2.107 -7.693 1.00 66.56 287 SER A C 1
ATOM 2196 O O . SER A 1 287 ? -3.420 -2.587 -6.807 1.00 66.56 287 SER A O 1
ATOM 2198 N N . TYR A 1 288 ? -3.671 -1.554 -8.811 1.00 69.25 288 TYR A N 1
ATOM 2199 C CA . TYR A 1 288 ? -2.261 -1.393 -9.134 1.00 69.25 288 TYR A CA 1
ATOM 2200 C C . TYR A 1 288 ? -1.641 -0.216 -8.378 1.00 69.25 288 TYR A C 1
ATOM 2202 O O . TYR A 1 288 ? -0.606 -0.388 -7.729 1.00 69.25 288 TYR A O 1
ATOM 2210 N N . GLN A 1 289 ? -2.295 0.951 -8.380 1.00 70.56 289 GLN A N 1
ATOM 2211 C CA . GLN A 1 289 ? -1.865 2.102 -7.574 1.00 70.56 289 GLN A CA 1
ATOM 2212 C C . GLN A 1 289 ? -1.750 1.729 -6.090 1.00 70.56 289 GLN A C 1
ATOM 2214 O O . GLN A 1 289 ? -0.773 2.060 -5.406 1.00 70.56 289 GLN A O 1
ATOM 2219 N N . ASP A 1 290 ? -2.728 0.966 -5.604 1.00 64.50 290 ASP A N 1
ATOM 2220 C CA . ASP A 1 290 ? -2.758 0.459 -4.246 1.00 64.50 290 ASP A CA 1
ATOM 2221 C C . ASP A 1 290 ? -1.607 -0.488 -3.958 1.00 64.50 290 ASP A C 1
ATOM 2223 O O . ASP A 1 290 ? -1.011 -0.398 -2.893 1.00 64.50 290 ASP A O 1
ATOM 2227 N N . ALA A 1 291 ? -1.260 -1.381 -4.884 1.00 63.88 291 ALA A N 1
ATOM 2228 C CA . ALA A 1 291 ? -0.123 -2.285 -4.715 1.00 63.88 291 ALA A CA 1
ATOM 2229 C C . ALA A 1 291 ? 1.192 -1.540 -4.552 1.00 63.88 291 ALA A C 1
ATOM 2231 O O . ALA A 1 291 ? 2.033 -1.919 -3.736 1.00 63.88 291 ALA A O 1
ATOM 2232 N N . MET A 1 292 ? 1.355 -0.486 -5.340 1.00 68.25 292 MET A N 1
ATOM 2233 C CA . MET A 1 292 ? 2.606 0.240 -5.417 1.00 68.25 292 MET A CA 1
ATOM 2234 C C . MET A 1 292 ? 2.815 1.210 -4.263 1.00 68.25 292 MET A C 1
ATOM 2236 O O . MET A 1 292 ? 3.954 1.428 -3.867 1.00 68.25 292 MET A O 1
ATOM 2240 N N . SER A 1 293 ? 1.732 1.671 -3.633 1.00 64.00 293 SER A N 1
ATOM 2241 C CA . SER A 1 293 ? 1.781 2.477 -2.404 1.00 64.00 293 SER A CA 1
ATOM 2242 C C . SER A 1 293 ? 2.490 1.774 -1.229 1.00 64.00 293 SER A C 1
ATOM 2244 O O . SER A 1 293 ? 2.844 2.426 -0.252 1.00 64.00 293 SER A O 1
ATOM 2246 N N . PHE A 1 294 ? 2.678 0.448 -1.296 1.00 56.25 294 PHE A N 1
ATOM 2247 C CA . PHE A 1 294 ? 3.244 -0.365 -0.210 1.00 56.25 294 PHE A CA 1
ATOM 2248 C C . PHE A 1 294 ? 4.563 -1.058 -0.557 1.00 56.25 294 PHE A C 1
ATOM 2250 O O . PHE A 1 294 ? 5.080 -1.818 0.270 1.00 56.25 294 PHE A O 1
ATOM 2257 N N . ARG A 1 295 ? 5.125 -0.830 -1.751 1.00 58.34 295 ARG A N 1
ATOM 2258 C CA . ARG A 1 295 ? 6.441 -1.381 -2.082 1.00 58.34 295 ARG A CA 1
ATOM 2259 C C . ARG A 1 295 ? 7.536 -0.567 -1.400 1.00 58.34 295 ARG A C 1
ATOM 2261 O O . ARG A 1 295 ? 7.712 0.615 -1.662 1.00 58.34 295 ARG A O 1
ATOM 2268 N N . MET A 1 296 ? 8.282 -1.240 -0.528 1.00 45.72 296 MET A N 1
ATOM 2269 C CA . MET A 1 296 ? 9.533 -0.730 0.020 1.00 45.72 296 MET A CA 1
ATOM 2270 C C . MET A 1 296 ? 10.616 -0.911 -1.04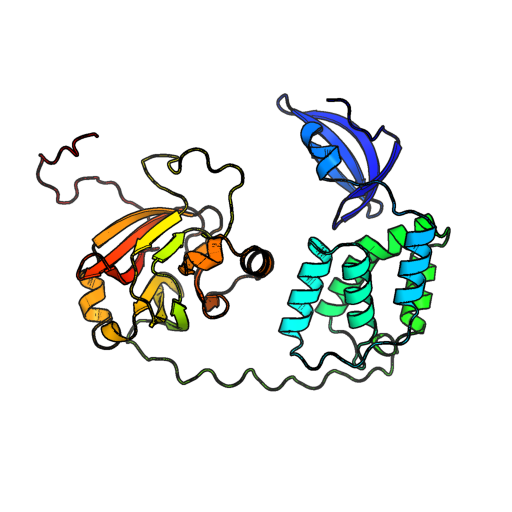5 1.00 45.72 296 MET A C 1
ATOM 2272 O O . MET A 1 296 ? 10.930 -2.048 -1.378 1.00 45.72 296 MET A O 1
ATOM 2276 N N . SER A 1 297 ? 11.105 0.205 -1.592 1.00 53.50 297 SER A N 1
ATOM 2277 C CA . SER A 1 297 ? 12.454 0.376 -2.159 1.00 53.50 297 SER A CA 1
ATOM 2278 C C . SER A 1 297 ? 13.069 -0.861 -2.833 1.00 53.50 297 SER A C 1
ATOM 2280 O O . SER A 1 297 ? 13.748 -1.650 -2.176 1.00 53.50 297 SER A O 1
ATOM 2282 N N . SER A 1 298 ? 12.881 -1.014 -4.144 1.00 59.56 298 SER A N 1
ATOM 2283 C CA . SER A 1 298 ? 13.890 -1.679 -4.975 1.00 59.56 298 SER A CA 1
ATOM 2284 C C . SER A 1 298 ? 13.651 -1.419 -6.460 1.00 59.56 298 SER A C 1
ATOM 2286 O O . SER A 1 298 ? 12.511 -1.416 -6.937 1.00 59.56 298 SER A O 1
ATOM 2288 N N . ASN A 1 299 ? 14.754 -1.285 -7.193 1.00 69.62 299 ASN A N 1
ATOM 2289 C CA . ASN A 1 299 ? 14.803 -1.450 -8.641 1.00 69.62 299 ASN A CA 1
ATOM 2290 C C . ASN A 1 299 ? 14.148 -2.784 -9.038 1.00 69.62 299 ASN A C 1
ATOM 2292 O O . ASN A 1 299 ? 14.300 -3.784 -8.333 1.00 69.62 299 ASN A O 1
ATOM 2296 N N . GLY A 1 300 ? 13.410 -2.821 -10.147 1.00 79.81 300 GLY A N 1
ATOM 2297 C CA . GLY A 1 300 ? 12.844 -4.075 -10.644 1.00 79.81 300 GLY A CA 1
ATOM 2298 C C . GLY A 1 300 ? 11.554 -3.934 -11.437 1.00 79.81 300 GLY A C 1
ATOM 2299 O O . GLY A 1 300 ? 11.119 -2.841 -11.807 1.00 79.81 300 GLY A O 1
ATOM 2300 N N . LEU A 1 301 ? 10.928 -5.081 -11.704 1.00 79.25 301 LEU A N 1
ATOM 2301 C CA . LEU A 1 301 ? 9.633 -5.148 -12.371 1.00 79.25 301 LEU A CA 1
ATOM 2302 C C . LEU A 1 301 ? 8.490 -4.684 -11.483 1.00 79.25 301 LEU A C 1
ATOM 2304 O O . LEU A 1 301 ? 8.417 -4.997 -10.292 1.00 79.25 301 LEU A O 1
ATOM 2308 N N . VAL A 1 302 ? 7.522 -4.041 -12.121 1.00 69.50 302 VAL A N 1
ATOM 2309 C CA . VAL A 1 302 ? 6.274 -3.617 -11.512 1.00 69.50 302 VAL A CA 1
ATOM 2310 C C . VAL A 1 302 ? 5.146 -4.544 -11.965 1.00 69.50 302 VAL A C 1
ATOM 2312 O O . VAL A 1 302 ? 4.499 -4.287 -12.974 1.00 69.50 302 VAL A O 1
ATOM 2315 N N . ARG A 1 303 ? 4.952 -5.655 -11.235 1.00 69.69 303 ARG A N 1
ATOM 2316 C CA . ARG A 1 303 ? 3.882 -6.660 -11.445 1.00 69.69 303 ARG A CA 1
ATOM 2317 C C . ARG A 1 303 ? 3.659 -7.045 -12.919 1.00 69.69 303 ARG A C 1
ATOM 2319 O O . ARG A 1 303 ? 2.527 -7.050 -13.380 1.00 69.69 303 ARG A O 1
ATOM 2326 N N . ASP A 1 304 ? 4.735 -7.293 -13.663 1.00 79.69 304 ASP A N 1
ATOM 2327 C CA . ASP A 1 304 ? 4.700 -7.635 -15.096 1.00 79.69 304 ASP A CA 1
ATOM 2328 C C . ASP A 1 304 ? 4.036 -6.588 -16.009 1.00 79.69 304 ASP A C 1
ATOM 2330 O O . ASP A 1 304 ? 3.721 -6.884 -17.161 1.00 79.69 304 ASP A O 1
ATOM 2334 N N . ARG A 1 305 ? 3.875 -5.343 -15.542 1.00 86.44 305 ARG A N 1
ATOM 2335 C CA . ARG A 1 305 ? 3.279 -4.218 -16.289 1.00 86.44 305 ARG A CA 1
ATOM 2336 C C . ARG A 1 305 ? 4.200 -3.008 -16.419 1.00 86.44 305 ARG A C 1
ATOM 2338 O O . ARG A 1 305 ? 3.794 -1.975 -16.944 1.00 86.44 305 ARG A O 1
ATOM 2345 N N . GLY A 1 306 ? 5.440 -3.121 -15.958 1.00 90.25 306 GLY A N 1
ATOM 2346 C CA . GLY A 1 306 ? 6.451 -2.088 -16.127 1.00 90.25 306 GLY A CA 1
ATOM 2347 C C . GLY A 1 306 ? 7.748 -2.395 -15.402 1.00 90.25 306 GLY A C 1
ATOM 2348 O O . GLY A 1 306 ? 7.936 -3.484 -14.856 1.00 90.25 306 GLY A O 1
ATOM 2349 N N . CYS A 1 307 ? 8.625 -1.403 -15.356 1.00 91.38 307 CYS A N 1
ATOM 2350 C CA . CYS A 1 307 ? 9.858 -1.417 -14.582 1.00 91.38 307 CYS A CA 1
ATOM 2351 C C . CYS A 1 307 ? 10.047 -0.091 -13.840 1.00 91.38 307 CYS A C 1
ATOM 2353 O O . CYS A 1 307 ? 9.562 0.956 -14.274 1.00 91.38 307 CYS A O 1
ATOM 2355 N N . MET A 1 308 ? 10.757 -0.145 -12.719 1.00 91.00 308 MET A N 1
ATOM 2356 C CA . MET A 1 308 ? 11.040 0.996 -11.858 1.00 91.00 308 MET A CA 1
ATOM 2357 C C . MET A 1 308 ? 12.494 0.955 -11.399 1.00 91.00 308 MET A C 1
ATOM 2359 O O . MET A 1 308 ? 13.058 -0.124 -11.209 1.00 91.00 308 MET A O 1
ATOM 2363 N N . SER A 1 309 ? 13.075 2.134 -11.215 1.00 89.75 309 SER A N 1
ATOM 2364 C CA . SER A 1 309 ? 14.395 2.329 -10.629 1.00 89.75 309 SER A CA 1
ATOM 2365 C C . SER A 1 309 ? 14.367 3.524 -9.690 1.00 89.75 309 SER A C 1
ATOM 2367 O O . SER A 1 309 ? 13.641 4.490 -9.925 1.00 89.75 309 SER A O 1
ATOM 2369 N N . GLU A 1 310 ? 15.195 3.483 -8.658 1.00 88.19 310 GLU A N 1
ATOM 2370 C CA . GLU A 1 310 ? 15.636 4.695 -7.977 1.00 88.19 310 GLU A CA 1
ATOM 2371 C C . GLU A 1 310 ? 16.458 5.539 -8.958 1.00 88.19 310 GLU A C 1
ATOM 2373 O O . GLU A 1 310 ? 17.163 4.996 -9.814 1.00 88.19 310 GLU A O 1
ATOM 2378 N N . SER A 1 311 ? 16.362 6.863 -8.859 1.00 83.31 311 SER A N 1
ATOM 2379 C CA . SER A 1 311 ? 17.135 7.777 -9.708 1.00 83.31 311 SER A CA 1
ATOM 2380 C C . SER A 1 311 ? 18.616 7.836 -9.317 1.00 83.31 311 SER A C 1
ATOM 2382 O O . SER A 1 311 ? 19.417 8.405 -10.043 1.00 83.31 311 SER A O 1
ATOM 2384 N N . GLY A 1 312 ? 19.001 7.311 -8.148 1.00 74.81 312 GLY A N 1
ATOM 2385 C CA . GLY A 1 312 ? 20.369 7.385 -7.616 1.00 74.81 312 GLY A CA 1
ATOM 2386 C C . GLY A 1 312 ? 20.779 8.768 -7.079 1.00 74.81 312 GLY A C 1
ATOM 2387 O O . GLY A 1 312 ? 21.584 8.852 -6.149 1.00 74.81 312 GLY A O 1
ATOM 2388 N N . PHE A 1 313 ? 20.190 9.843 -7.603 1.00 78.69 313 PHE A N 1
ATOM 2389 C CA . PHE A 1 313 ? 20.442 11.233 -7.195 1.00 78.69 313 PHE A CA 1
ATOM 2390 C C . PHE A 1 313 ? 19.280 11.854 -6.404 1.00 78.69 313 PHE A C 1
ATOM 2392 O O . PHE A 1 313 ? 19.382 12.981 -5.934 1.00 78.69 313 PHE A O 1
ATOM 2399 N N . GLY A 1 314 ? 18.195 11.104 -6.192 1.00 82.88 314 GLY A N 1
ATOM 2400 C CA . GLY A 1 314 ? 17.018 11.580 -5.473 1.00 82.88 314 GLY A CA 1
ATOM 2401 C C . GLY A 1 314 ? 16.146 12.481 -6.345 1.00 82.88 314 GLY A C 1
ATOM 2402 O O . GLY A 1 314 ? 15.891 12.176 -7.518 1.00 82.88 314 GLY A O 1
ATOM 2403 N N . ASP A 1 315 ? 15.662 13.564 -5.755 1.00 83.69 315 ASP A N 1
ATOM 2404 C CA . ASP A 1 315 ? 14.733 14.492 -6.393 1.00 83.69 315 ASP A CA 1
ATOM 2405 C C . ASP A 1 315 ? 15.449 15.355 -7.434 1.00 83.69 315 ASP A C 1
ATOM 2407 O O . ASP A 1 315 ? 16.571 15.812 -7.223 1.00 83.69 315 ASP A O 1
ATOM 2411 N N . GLY A 1 316 ? 14.813 15.593 -8.579 1.00 87.38 316 GLY A N 1
ATOM 2412 C CA . GLY A 1 316 ? 15.463 16.293 -9.682 1.00 87.38 316 GLY A CA 1
ATOM 2413 C C . GLY A 1 316 ? 14.632 16.378 -10.955 1.00 87.38 316 GLY A C 1
ATOM 2414 O O . GLY A 1 316 ? 13.464 15.989 -10.992 1.00 87.38 316 GLY A O 1
ATOM 2415 N N . VAL A 1 317 ? 15.245 16.913 -12.014 1.00 88.44 317 VAL A N 1
ATOM 2416 C CA . VAL A 1 317 ? 14.663 16.948 -13.361 1.00 88.44 317 VAL A CA 1
ATOM 2417 C C . VAL A 1 317 ? 15.493 16.070 -14.283 1.00 88.44 317 VAL A C 1
ATOM 2419 O O . VAL A 1 317 ? 16.674 16.321 -14.494 1.00 88.44 317 VAL A O 1
ATOM 2422 N N . TYR A 1 318 ? 14.844 15.075 -14.872 1.00 90.44 318 TYR A N 1
ATOM 2423 C CA . TYR A 1 318 ? 15.465 14.055 -15.706 1.00 90.44 318 TYR A CA 1
ATOM 2424 C C . TYR A 1 318 ? 14.892 14.088 -17.119 1.00 90.44 318 TYR A C 1
ATOM 2426 O O . TYR A 1 318 ? 13.764 14.531 -17.340 1.00 90.44 318 TYR A O 1
ATOM 2434 N N . VAL A 1 319 ? 15.653 13.618 -18.105 1.00 92.81 319 VAL A N 1
ATOM 2435 C CA . VAL A 1 319 ? 15.206 13.623 -19.504 1.00 92.81 319 VAL A CA 1
ATOM 2436 C C . VAL A 1 319 ? 14.707 12.238 -19.884 1.00 92.81 319 VAL A C 1
ATOM 2438 O O . VAL A 1 319 ? 15.472 11.275 -19.906 1.00 92.81 319 VAL A O 1
ATOM 2441 N N . ALA A 1 320 ? 13.427 12.151 -20.242 1.00 94.81 320 ALA A N 1
ATOM 2442 C CA . ALA A 1 320 ? 12.886 10.980 -20.911 1.00 94.81 320 ALA A CA 1
ATOM 2443 C C . ALA A 1 320 ? 13.125 11.095 -22.415 1.00 94.81 320 ALA A C 1
ATOM 2445 O O . ALA A 1 320 ? 12.825 12.125 -23.027 1.00 94.81 320 ALA A O 1
ATOM 2446 N N . SER A 1 321 ? 13.622 10.020 -23.014 1.00 96.88 321 SER A N 1
ATOM 2447 C CA . SER A 1 321 ? 13.896 9.916 -24.443 1.00 96.88 321 SER A CA 1
ATOM 2448 C C . SER A 1 321 ? 13.309 8.630 -25.018 1.00 96.88 321 SER A C 1
ATOM 2450 O O . SER A 1 321 ? 13.172 7.630 -24.315 1.00 96.88 321 SER A O 1
ATOM 2452 N N . ALA A 1 322 ? 12.970 8.637 -26.305 1.00 97.69 322 ALA A N 1
ATOM 2453 C CA . ALA A 1 322 ? 12.445 7.462 -26.991 1.00 97.69 322 ALA A CA 1
ATOM 2454 C C . ALA A 1 322 ? 13.036 7.291 -28.392 1.00 97.69 322 ALA A C 1
ATOM 2456 O O . ALA A 1 322 ? 13.426 8.257 -29.051 1.00 97.69 322 ALA A O 1
ATOM 2457 N N . LEU A 1 323 ? 13.076 6.040 -28.847 1.00 97.75 323 LEU A N 1
ATOM 2458 C CA . LEU A 1 323 ? 13.289 5.675 -30.241 1.00 97.75 323 LEU A CA 1
ATOM 2459 C C . LEU A 1 323 ? 11.946 5.197 -30.771 1.00 97.75 323 LEU A C 1
ATOM 2461 O O . LEU A 1 323 ? 11.392 4.214 -30.268 1.00 97.75 323 LEU A O 1
ATOM 2465 N N . THR A 1 324 ? 11.431 5.906 -31.769 1.00 97.06 324 THR A N 1
ATOM 2466 C CA . THR A 1 324 ? 10.117 5.654 -32.353 1.00 97.06 324 THR A CA 1
ATOM 2467 C C . THR A 1 324 ? 10.235 5.260 -33.821 1.00 97.06 324 THR A C 1
ATOM 2469 O O . THR A 1 324 ? 11.093 5.755 -34.548 1.00 97.06 324 THR A O 1
ATOM 2472 N N . GLU A 1 325 ? 9.341 4.381 -34.266 1.00 97.31 325 GLU A N 1
ATOM 2473 C CA . GLU A 1 325 ? 9.150 4.012 -35.669 1.00 97.31 325 GLU A CA 1
ATOM 2474 C C . GLU A 1 325 ? 7.665 4.096 -35.997 1.00 97.31 325 GLU A C 1
ATOM 2476 O O . GLU A 1 325 ? 6.832 3.566 -35.265 1.00 97.31 325 GLU A O 1
ATOM 2481 N N . GLY A 1 326 ? 7.311 4.843 -37.046 1.00 95.38 326 GLY A N 1
ATOM 2482 C CA . GLY A 1 326 ? 5.904 5.136 -37.344 1.00 95.38 326 GLY A CA 1
ATOM 2483 C C . GLY A 1 326 ? 5.170 5.841 -36.193 1.00 95.38 326 GLY A C 1
ATOM 2484 O O . GLY A 1 326 ? 3.974 5.643 -36.020 1.00 95.38 326 GLY A O 1
ATOM 2485 N N . GLY A 1 327 ? 5.886 6.612 -35.362 1.00 94.94 327 GLY A N 1
ATOM 2486 C CA . GLY A 1 327 ? 5.324 7.270 -34.174 1.00 94.94 327 GLY A CA 1
ATOM 2487 C C . GLY A 1 327 ? 5.116 6.351 -32.962 1.00 94.94 327 GLY A C 1
ATOM 2488 O O . GLY A 1 327 ? 4.627 6.811 -31.934 1.00 94.94 327 GLY A O 1
ATOM 2489 N N . VAL A 1 328 ? 5.512 5.080 -33.050 1.00 97.69 328 VAL A N 1
ATOM 2490 C CA . VAL A 1 328 ? 5.385 4.093 -31.974 1.00 97.69 328 VAL A CA 1
ATOM 2491 C C . VAL A 1 328 ? 6.754 3.837 -31.352 1.00 97.69 328 VAL A C 1
ATOM 2493 O O . VAL A 1 328 ? 7.707 3.490 -32.047 1.00 97.69 328 VAL A O 1
ATOM 2496 N N . ALA A 1 329 ? 6.872 4.017 -30.040 1.00 97.62 329 ALA A N 1
ATOM 2497 C CA . ALA A 1 329 ? 8.099 3.752 -29.304 1.00 97.62 329 ALA A CA 1
ATOM 2498 C C . ALA A 1 329 ? 8.429 2.256 -29.281 1.00 97.62 329 ALA A C 1
ATOM 2500 O O . ALA A 1 329 ? 7.563 1.409 -29.042 1.00 97.62 329 ALA A O 1
ATOM 2501 N N . LEU A 1 330 ? 9.714 1.966 -29.478 1.00 98.06 330 LEU A N 1
ATOM 2502 C CA . LEU A 1 330 ? 10.315 0.638 -29.338 1.00 98.06 330 LEU A CA 1
ATOM 2503 C C . LEU A 1 330 ? 11.393 0.603 -28.245 1.00 98.06 330 LEU A C 1
ATOM 2505 O O . LEU A 1 330 ? 11.740 -0.467 -27.751 1.00 98.06 330 LEU A O 1
ATOM 2509 N N . ILE A 1 331 ? 11.930 1.768 -27.874 1.00 98.06 331 ILE A N 1
ATOM 2510 C CA . ILE A 1 331 ? 12.835 1.948 -26.738 1.00 98.06 331 ILE A CA 1
ATOM 2511 C C . ILE A 1 331 ? 12.434 3.237 -26.033 1.00 98.06 331 ILE A C 1
ATOM 2513 O O . ILE A 1 331 ? 12.226 4.260 -26.688 1.00 98.06 331 ILE A O 1
ATOM 2517 N N . VAL A 1 332 ? 12.359 3.185 -24.711 1.00 97.88 332 VAL A N 1
ATOM 2518 C CA . VAL A 1 332 ? 12.198 4.339 -23.831 1.00 97.88 332 VAL A CA 1
ATOM 2519 C C . VAL A 1 332 ? 13.353 4.330 -22.838 1.00 97.88 332 VAL A C 1
ATOM 2521 O O . VAL A 1 332 ? 13.681 3.279 -22.293 1.00 97.88 332 VAL A O 1
ATOM 2524 N N . GLY A 1 333 ? 13.969 5.484 -22.606 1.00 96.44 333 GLY A N 1
ATOM 2525 C CA . GLY A 1 333 ? 15.029 5.662 -21.620 1.00 96.44 333 GLY A CA 1
ATOM 2526 C C . GLY A 1 333 ? 14.801 6.911 -20.778 1.00 96.44 333 GLY A C 1
ATOM 2527 O O . GLY A 1 333 ? 14.281 7.906 -21.281 1.00 96.44 333 GLY A O 1
ATOM 2528 N N . VAL A 1 334 ? 15.201 6.864 -19.513 1.00 95.25 334 VAL A N 1
ATOM 2529 C CA . VAL A 1 334 ? 15.282 8.023 -18.622 1.00 95.25 334 VAL A CA 1
ATOM 2530 C C . VAL A 1 334 ? 16.704 8.112 -18.096 1.00 95.25 334 VAL A C 1
ATOM 2532 O O . VAL A 1 334 ? 17.186 7.168 -17.475 1.00 95.25 334 VAL A O 1
ATOM 2535 N N . ASP A 1 335 ? 17.367 9.227 -18.379 1.00 93.56 335 ASP A N 1
ATOM 2536 C CA . ASP A 1 335 ? 18.742 9.485 -17.950 1.00 93.56 335 ASP A CA 1
ATOM 2537 C C . ASP A 1 335 ? 18.753 10.166 -16.576 1.00 93.56 335 ASP A C 1
ATOM 2539 O O . ASP A 1 335 ? 18.130 11.219 -16.406 1.00 93.56 335 ASP A O 1
ATOM 2543 N N . PHE A 1 336 ? 19.444 9.553 -15.611 1.00 89.44 336 PHE A N 1
ATOM 2544 C CA . PHE A 1 336 ? 19.610 10.060 -14.249 1.00 89.44 336 PHE A CA 1
ATOM 2545 C C . PHE A 1 336 ? 20.923 10.812 -14.034 1.00 89.44 336 PHE A C 1
ATOM 2547 O O . PHE A 1 336 ? 21.023 11.594 -13.096 1.00 89.44 336 PHE A O 1
ATOM 2554 N N . ALA A 1 337 ? 21.918 10.625 -14.904 1.00 74.12 337 ALA A N 1
ATOM 2555 C CA . ALA A 1 337 ? 23.230 11.258 -14.777 1.00 74.12 337 ALA A CA 1
ATOM 2556 C C . ALA A 1 337 ? 23.215 12.759 -15.126 1.00 74.12 337 ALA A C 1
ATOM 2558 O O . ALA A 1 337 ? 24.235 13.442 -15.017 1.00 74.12 337 ALA A O 1
ATOM 2559 N N . ALA A 1 338 ? 22.068 13.290 -15.551 1.00 58.16 338 ALA A N 1
ATOM 2560 C CA . ALA A 1 338 ? 21.900 14.679 -15.939 1.00 58.16 338 ALA A CA 1
ATOM 2561 C C . ALA A 1 338 ? 21.696 15.618 -14.733 1.00 58.16 338 ALA A C 1
ATOM 2563 O O . ALA A 1 338 ? 20.707 16.346 -14.671 1.00 58.16 338 ALA A O 1
ATOM 2564 N N . GLU A 1 339 ? 22.660 15.697 -13.814 1.00 46.75 339 GLU A N 1
ATOM 2565 C CA . GLU A 1 339 ? 22.806 16.939 -13.050 1.00 46.75 339 GLU A CA 1
ATOM 2566 C C . GLU A 1 339 ? 23.371 18.020 -13.992 1.00 46.75 339 GLU A C 1
ATOM 2568 O O . GLU A 1 339 ? 24.564 18.068 -14.286 1.00 46.75 339 GLU A O 1
ATOM 2573 N N . GLY A 1 340 ? 22.496 18.893 -14.508 1.00 43.66 340 GLY A N 1
ATOM 2574 C CA . GLY A 1 340 ? 22.910 20.175 -15.094 1.00 43.66 340 GLY A CA 1
ATOM 2575 C C . GLY A 1 340 ? 22.730 20.366 -16.605 1.00 43.66 340 GLY A C 1
ATOM 2576 O O . GLY A 1 340 ? 23.684 20.662 -17.329 1.00 43.66 340 GLY A O 1
ATOM 2577 N N . VAL A 1 341 ? 21.484 20.369 -17.082 1.00 36.19 341 VAL A N 1
ATOM 2578 C CA . VAL A 1 341 ? 21.106 21.138 -18.283 1.00 36.19 341 VAL A CA 1
ATOM 2579 C C . VAL A 1 341 ? 19.932 22.050 -17.892 1.00 36.19 341 VAL A C 1
ATOM 2581 O O . VAL A 1 341 ? 18.908 21.550 -17.438 1.00 36.19 341 VAL A O 1
ATOM 2584 N N . PRO A 1 342 ? 20.083 23.384 -18.034 1.00 46.47 342 PRO A N 1
ATOM 2585 C CA . PRO A 1 342 ? 20.303 23.923 -19.362 1.00 46.47 342 PRO A CA 1
ATOM 2586 C C . PRO A 1 342 ? 21.501 24.871 -19.450 1.00 46.47 342 PRO A C 1
ATOM 2588 O O . PRO A 1 342 ? 21.454 25.972 -18.919 1.00 46.47 342 PRO A O 1
ATOM 2591 N N . PRO A 1 343 ? 22.504 24.574 -20.288 1.00 34.06 343 PRO A N 1
ATOM 2592 C CA . PRO A 1 343 ? 23.222 25.643 -20.968 1.00 34.06 343 PRO A CA 1
ATOM 2593 C C . PRO A 1 343 ? 22.340 26.283 -22.064 1.00 34.06 343 PRO A C 1
ATOM 2595 O O . PRO A 1 343 ? 22.780 27.213 -22.717 1.00 34.06 343 PRO A O 1
ATOM 2598 N N . GLY A 1 344 ? 21.106 25.779 -22.257 1.00 42.53 344 GLY A N 1
ATOM 2599 C CA . GLY A 1 344 ? 20.289 25.821 -23.468 1.00 42.53 344 GLY A CA 1
ATOM 2600 C C . GLY A 1 344 ? 20.947 24.983 -24.563 1.00 42.53 344 GLY A C 1
ATOM 2601 O O . GLY A 1 344 ? 21.751 24.114 -24.264 1.00 42.53 344 GLY A O 1
ATOM 2602 N N . LEU A 1 345 ? 20.697 25.277 -25.829 1.00 44.66 345 LEU A N 1
ATOM 2603 C CA . LEU A 1 345 ? 21.755 25.968 -26.575 1.00 44.66 345 LEU A CA 1
ATOM 2604 C C . LEU A 1 345 ? 23.148 25.312 -26.718 1.00 44.66 345 LEU A C 1
ATOM 2606 O O . LEU A 1 345 ? 24.013 25.952 -27.300 1.00 44.66 345 LEU A O 1
ATOM 2610 N N . LYS A 1 346 ? 23.422 24.077 -26.277 1.00 40.56 346 LYS A N 1
ATOM 2611 C CA . LYS A 1 346 ? 24.780 23.537 -26.403 1.00 40.56 346 LYS A CA 1
ATOM 2612 C C . LYS A 1 346 ? 25.129 23.257 -27.862 1.00 40.56 346 LYS A C 1
ATOM 2614 O O . LYS A 1 346 ? 26.313 23.265 -28.139 1.00 40.56 346 LYS A O 1
ATOM 2619 N N . ASN A 1 347 ? 24.141 23.077 -28.764 1.00 38.66 347 ASN A N 1
ATOM 2620 C CA . ASN A 1 347 ? 24.357 22.912 -30.217 1.00 38.66 347 ASN A CA 1
ATOM 2621 C C . ASN A 1 347 ? 23.156 23.271 -31.149 1.00 38.66 347 ASN A C 1
ATOM 2623 O O . ASN A 1 347 ? 23.145 22.837 -32.298 1.00 38.66 347 ASN A O 1
ATOM 2627 N N . ALA A 1 348 ? 22.123 24.015 -30.722 1.00 33.47 348 ALA A N 1
ATOM 2628 C CA . ALA A 1 348 ? 21.027 24.403 -31.636 1.00 33.47 348 ALA A CA 1
ATOM 2629 C C . ALA A 1 348 ? 21.342 25.744 -32.337 1.00 33.47 348 ALA A C 1
ATOM 2631 O O . ALA A 1 348 ? 21.539 26.735 -31.629 1.00 33.47 348 ALA A O 1
ATOM 2632 N N . PRO A 1 349 ? 21.375 25.822 -33.684 1.00 34.00 349 PRO A N 1
ATOM 2633 C CA . PRO A 1 349 ? 21.504 27.098 -34.383 1.00 34.00 349 PRO A CA 1
ATOM 2634 C C . PRO A 1 349 ? 20.249 27.964 -34.151 1.00 34.00 349 PRO A C 1
ATOM 2636 O O . PRO A 1 349 ? 19.144 27.428 -34.011 1.00 34.00 349 PRO A O 1
ATOM 2639 N N . PRO A 1 350 ? 20.391 29.299 -34.077 1.00 30.72 350 PRO A N 1
ATOM 2640 C CA . PRO A 1 350 ? 19.297 30.195 -33.717 1.00 30.72 350 PRO A CA 1
ATOM 2641 C C . PRO A 1 350 ? 18.208 30.167 -34.802 1.00 30.72 350 PRO A C 1
ATOM 2643 O O . PRO A 1 350 ? 18.488 30.507 -35.948 1.00 30.72 350 PRO A O 1
ATOM 2646 N N . GLY A 1 351 ? 16.967 29.780 -34.458 1.00 35.72 351 GLY A N 1
ATOM 2647 C CA . GLY A 1 351 ? 15.837 29.998 -35.376 1.00 35.72 351 GLY A CA 1
ATOM 2648 C C . GLY A 1 351 ? 14.561 29.152 -35.282 1.00 35.72 351 GLY A C 1
ATOM 2649 O O . GLY A 1 351 ? 13.664 29.408 -36.075 1.00 35.72 351 GLY A O 1
ATOM 2650 N N . THR A 1 352 ? 14.394 28.180 -34.375 1.00 32.62 352 THR A N 1
ATOM 2651 C CA . THR A 1 352 ? 13.147 27.372 -34.384 1.00 32.62 352 THR A CA 1
ATOM 2652 C C . THR A 1 352 ? 12.145 27.861 -33.334 1.00 32.62 352 THR A C 1
ATOM 2654 O O . THR A 1 352 ? 12.172 27.431 -32.183 1.00 32.62 352 THR A O 1
ATOM 2657 N N . GLN A 1 353 ? 11.266 28.786 -33.731 1.00 31.95 353 GLN A N 1
ATOM 2658 C CA . GLN A 1 353 ? 10.052 29.126 -32.982 1.00 31.95 353 GLN A CA 1
ATOM 2659 C C . GLN A 1 353 ? 9.015 28.006 -33.153 1.00 31.95 353 GLN A C 1
ATOM 2661 O O . GLN A 1 353 ? 8.652 27.654 -34.273 1.00 31.95 353 GLN A O 1
ATOM 2666 N N . LEU A 1 354 ? 8.520 27.459 -32.041 1.00 32.72 354 LEU A N 1
ATOM 2667 C CA . LEU A 1 354 ? 7.343 26.591 -32.033 1.00 32.72 354 LEU A CA 1
ATOM 2668 C C . LEU A 1 354 ? 6.091 27.472 -32.127 1.00 32.72 354 LEU A C 1
ATOM 2670 O O . LEU A 1 354 ? 5.780 28.228 -31.205 1.00 32.72 354 LEU A O 1
ATOM 2674 N N . GLY A 1 355 ? 5.407 27.388 -33.267 1.00 28.12 355 GLY A N 1
ATOM 2675 C CA . GLY A 1 355 ? 4.114 28.020 -33.497 1.00 28.12 355 GLY A CA 1
ATOM 2676 C C . GLY A 1 355 ? 3.060 27.505 -32.518 1.00 28.12 355 GLY A C 1
ATOM 2677 O O . GLY A 1 355 ? 2.991 26.312 -32.222 1.00 28.12 355 GLY A O 1
ATOM 2678 N N . ARG A 1 356 ? 2.259 28.437 -32.002 1.00 33.53 356 ARG A N 1
ATOM 2679 C CA . ARG A 1 356 ? 1.083 28.172 -31.171 1.00 33.53 356 ARG A CA 1
ATOM 2680 C C . ARG A 1 356 ? -0.091 27.757 -32.063 1.00 33.53 356 ARG A C 1
ATOM 2682 O O . ARG A 1 356 ? -0.353 28.435 -33.055 1.00 33.53 356 ARG A O 1
ATOM 2689 N N . HIS A 1 357 ? -0.816 26.723 -31.650 1.00 33.53 357 HIS A N 1
ATOM 2690 C CA . HIS A 1 357 ? -2.260 26.630 -31.852 1.00 33.53 357 HIS A CA 1
ATOM 2691 C C . HIS A 1 357 ? -2.930 26.729 -30.489 1.00 33.53 357 HIS A C 1
ATOM 2693 O O . HIS A 1 357 ? -2.379 26.125 -29.538 1.00 33.53 357 HIS A O 1
#